Protein AF-A0A397HQI0-F1 (afdb_monomer_lite)

Organism: NCBI:txid1348612

Sequence (186 aa):
MNICFLTITISLSDSIDRDNQINDNNIEENTNINQNLQTIQNSIDEDFPLPKGLTLKEKQVFGGKGTGKRITKKVKSLLEKFFLNGNLNPRDKLTAQKMHEELMKYVESNEIEKQNVPKVSTIQGWISRYAAAFKEQTTEAALRREKDNNEKDMIINSDEKLCESQLNECIELLQFKEFKSHLLYK

Foldseek 3Di:
DDDDDDDDDDDDDDDDDDDDDDDDDDDDDDDDDDDDPDDDDDDPDPPPPDPPPDDDPVPDPPPPPDPDDDQDPVLVVLLVVQCVVCVVPVVSNDQLVRSLVVVVVCVVVVVDPPVNRDDSVVSVVVSVVVVVVVVVVVVVVVVVVVVVVVVVVVVVVVVVVVVVVVVVVVVVVVVVVVVVVVVVVD

Structure (mmCIF, N/CA/C/O backbone):
data_AF-A0A397HQI0-F1
#
_entry.id   AF-A0A397HQI0-F1
#
loop_
_atom_site.group_PDB
_atom_site.id
_atom_site.type_symbol
_atom_site.label_atom_id
_atom_site.label_alt_id
_atom_site.label_comp_id
_atom_site.label_asym_id
_atom_site.label_entity_id
_atom_site.label_seq_id
_atom_site.pdbx_PDB_ins_code
_atom_site.Cartn_x
_atom_site.Cartn_y
_atom_site.Cartn_z
_atom_site.occupancy
_atom_site.B_iso_or_equiv
_atom_site.auth_seq_id
_atom_site.auth_comp_id
_atom_site.auth_asym_id
_atom_site.auth_atom_id
_atom_site.pdbx_PDB_model_num
ATOM 1 N N . MET A 1 1 ? 35.746 -13.018 -5.063 1.00 37.88 1 MET A N 1
ATOM 2 C CA . MET A 1 1 ? 34.457 -12.651 -4.440 1.00 37.88 1 MET A CA 1
ATOM 3 C C . MET A 1 1 ? 33.425 -12.611 -5.554 1.00 37.88 1 MET A C 1
ATOM 5 O O . MET A 1 1 ? 33.509 -11.731 -6.396 1.00 37.88 1 MET A O 1
ATOM 9 N N . ASN A 1 2 ? 32.558 -13.623 -5.639 1.00 33.75 2 ASN A N 1
ATOM 10 C CA . ASN A 1 2 ? 31.563 -13.729 -6.709 1.00 33.75 2 ASN A CA 1
ATOM 11 C C . ASN A 1 2 ? 30.343 -12.878 -6.359 1.00 33.75 2 ASN A C 1
ATOM 13 O O . ASN A 1 2 ? 29.711 -13.091 -5.327 1.00 33.75 2 ASN A O 1
ATOM 17 N N . ILE A 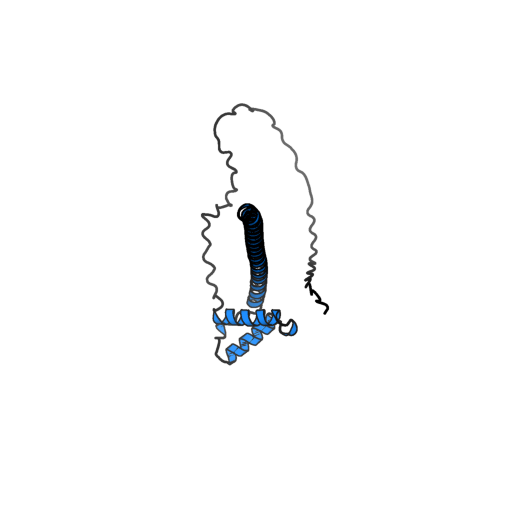1 3 ? 30.043 -11.910 -7.218 1.00 40.53 3 ILE A N 1
ATOM 18 C CA . ILE A 1 3 ? 28.888 -11.026 -7.105 1.00 40.53 3 ILE A CA 1
ATOM 19 C C . ILE A 1 3 ? 27.753 -11.717 -7.871 1.00 40.53 3 ILE A C 1
ATOM 21 O O . ILE A 1 3 ? 27.711 -11.685 -9.099 1.00 40.53 3 ILE A O 1
ATOM 25 N N . CYS A 1 4 ? 26.878 -12.431 -7.162 1.00 42.06 4 CYS A N 1
ATOM 26 C CA . CYS A 1 4 ? 25.698 -13.053 -7.760 1.00 42.06 4 CYS A CA 1
ATOM 27 C C . CYS A 1 4 ? 24.634 -11.979 -8.012 1.00 42.06 4 CYS A C 1
ATOM 29 O O . CYS A 1 4 ? 23.986 -11.508 -7.078 1.00 42.06 4 CYS A O 1
ATOM 31 N N . PHE A 1 5 ? 24.446 -11.598 -9.274 1.00 35.66 5 PHE A N 1
ATOM 32 C CA . PHE A 1 5 ? 23.320 -10.772 -9.700 1.00 35.66 5 PHE A CA 1
ATOM 33 C C . PHE A 1 5 ? 22.030 -11.598 -9.628 1.00 35.66 5 PHE A C 1
ATOM 35 O O . PHE A 1 5 ? 21.802 -12.490 -10.442 1.00 35.66 5 PHE A O 1
ATOM 42 N N . LEU A 1 6 ? 21.193 -11.321 -8.629 1.00 36.53 6 LEU A N 1
ATOM 43 C CA . LEU A 1 6 ? 19.873 -11.929 -8.488 1.00 36.53 6 LEU A CA 1
ATOM 44 C C . LEU A 1 6 ? 18.860 -11.112 -9.306 1.00 36.53 6 LEU A C 1
ATOM 46 O O . LEU A 1 6 ? 18.337 -10.104 -8.832 1.00 36.53 6 LEU A O 1
ATOM 50 N N . THR A 1 7 ? 18.588 -11.519 -10.545 1.00 38.44 7 THR A N 1
ATOM 51 C CA . THR A 1 7 ? 17.470 -10.977 -11.327 1.00 38.44 7 THR A CA 1
ATOM 52 C C . THR A 1 7 ? 16.182 -11.696 -10.929 1.00 38.44 7 THR A C 1
ATOM 54 O O . THR A 1 7 ? 16.041 -12.907 -11.076 1.00 38.44 7 THR A O 1
ATOM 57 N N . ILE A 1 8 ? 15.227 -10.948 -10.375 1.00 40.34 8 ILE A N 1
ATOM 58 C CA . ILE A 1 8 ? 13.908 -11.474 -10.008 1.00 40.34 8 ILE A CA 1
ATOM 59 C C . ILE A 1 8 ? 13.030 -11.466 -11.262 1.00 40.34 8 ILE A C 1
ATOM 61 O O . ILE A 1 8 ? 12.544 -10.415 -11.678 1.00 40.34 8 ILE A O 1
ATOM 65 N N . THR A 1 9 ? 12.801 -12.634 -11.858 1.00 38.03 9 THR A N 1
ATOM 66 C CA . THR A 1 9 ? 11.752 -12.835 -12.863 1.00 38.03 9 THR A CA 1
ATOM 67 C C . THR A 1 9 ? 10.436 -13.160 -12.151 1.00 38.03 9 THR A C 1
ATOM 69 O O . THR A 1 9 ? 10.335 -14.119 -11.390 1.00 38.03 9 THR A O 1
ATOM 72 N N . ILE A 1 10 ? 9.400 -12.345 -12.365 1.00 44.12 10 ILE A N 1
ATOM 73 C CA . ILE A 1 10 ? 8.032 -12.665 -11.933 1.00 44.12 10 ILE A CA 1
ATOM 74 C C . ILE A 1 10 ? 7.292 -13.155 -13.175 1.00 44.12 10 ILE A C 1
ATOM 76 O O . ILE A 1 10 ? 6.958 -12.353 -14.042 1.00 44.12 10 ILE A O 1
ATOM 80 N N . SER A 1 11 ? 7.056 -14.464 -13.261 1.00 38.00 11 SER A N 1
ATOM 81 C CA . SER A 1 11 ? 6.165 -15.054 -14.265 1.00 38.00 11 SER A CA 1
ATOM 82 C C . SER A 1 11 ? 4.730 -14.994 -13.746 1.00 38.00 11 SER A C 1
ATOM 84 O O . SER A 1 11 ? 4.460 -15.488 -12.651 1.00 38.00 11 SER A O 1
ATOM 86 N N . LEU A 1 12 ? 3.818 -14.391 -14.510 1.00 43.47 12 LEU A N 1
ATOM 87 C CA . LEU A 1 12 ? 2.381 -14.457 -14.251 1.00 43.47 12 LEU A CA 1
ATOM 88 C C . LEU A 1 12 ? 1.712 -15.109 -15.464 1.00 43.47 12 LEU A C 1
ATOM 90 O O . LEU A 1 12 ? 1.700 -14.552 -16.556 1.00 43.47 12 LEU A O 1
ATOM 94 N N . SER A 1 13 ? 1.245 -16.334 -15.262 1.00 36.94 13 SER A N 1
ATOM 95 C CA . SER A 1 13 ? 0.437 -17.111 -16.194 1.00 36.94 13 SER A CA 1
ATOM 96 C C . SER A 1 13 ? -1.031 -16.699 -16.056 1.00 36.94 13 SER A C 1
ATOM 98 O O . SER A 1 13 ? -1.635 -16.977 -15.017 1.00 36.94 13 SER A O 1
ATOM 100 N N . ASP A 1 14 ? -1.602 -16.074 -17.085 1.00 37.75 14 ASP A N 1
ATOM 101 C CA . ASP A 1 14 ? -3.046 -15.852 -17.191 1.00 37.75 14 ASP A CA 1
ATOM 102 C C . ASP A 1 14 ? -3.679 -17.033 -17.943 1.00 37.75 14 ASP A C 1
ATOM 104 O O . ASP A 1 14 ? -3.293 -17.349 -19.066 1.00 37.75 14 ASP A O 1
ATOM 108 N N . SER A 1 15 ? -4.647 -17.703 -17.316 1.00 38.16 15 SER A N 1
ATOM 109 C CA . SER A 1 15 ? -5.502 -18.710 -17.950 1.00 38.16 15 SER A CA 1
ATOM 110 C C . SER A 1 15 ? -6.951 -18.308 -17.706 1.00 38.16 15 SER A C 1
ATOM 112 O O . SER A 1 15 ? -7.442 -18.395 -16.580 1.00 38.16 15 SER A O 1
ATOM 114 N N . ILE A 1 16 ? -7.612 -17.809 -18.753 1.00 45.06 16 ILE A N 1
ATOM 115 C CA . ILE A 1 16 ? -9.070 -17.701 -18.839 1.00 45.06 16 ILE A CA 1
ATOM 116 C C . ILE A 1 16 ? -9.457 -18.035 -20.284 1.00 45.06 16 ILE A C 1
ATOM 118 O O . ILE A 1 16 ? -9.421 -17.168 -21.155 1.00 45.06 16 ILE A O 1
ATOM 122 N N . ASP A 1 17 ? -9.834 -19.292 -20.511 1.00 36.44 17 ASP A N 1
ATOM 123 C CA . ASP A 1 17 ? -10.617 -19.713 -21.673 1.00 36.44 17 ASP A CA 1
ATOM 124 C C . ASP A 1 17 ? -12.017 -19.102 -21.595 1.00 36.44 17 ASP A C 1
ATOM 126 O O . ASP A 1 17 ? -12.645 -19.111 -20.530 1.00 36.44 17 ASP A O 1
ATOM 130 N N . ARG A 1 18 ? -12.526 -18.607 -22.726 1.00 42.44 18 ARG A N 1
ATOM 131 C CA . ARG A 1 18 ? -13.964 -18.545 -23.018 1.00 42.44 18 ARG A CA 1
ATOM 132 C C . ARG A 1 18 ? -14.179 -18.327 -24.516 1.00 42.44 18 ARG A C 1
ATOM 134 O O . ARG A 1 18 ? -14.088 -17.205 -25.009 1.00 42.44 18 ARG A O 1
ATOM 141 N N . ASP A 1 19 ? -14.500 -19.422 -25.196 1.00 38.94 19 ASP A N 1
ATOM 142 C CA . ASP A 1 19 ? -15.103 -19.446 -26.524 1.00 38.94 19 ASP A CA 1
ATOM 143 C C . ASP A 1 19 ? -16.449 -18.713 -26.523 1.00 38.94 19 ASP A C 1
ATOM 145 O O . ASP A 1 19 ? -17.256 -18.894 -25.611 1.00 38.94 19 ASP A O 1
ATOM 149 N N . ASN A 1 20 ? -16.708 -17.922 -27.565 1.00 41.75 20 ASN A N 1
ATOM 150 C CA . ASN A 1 20 ? -18.059 -17.676 -28.071 1.00 41.75 20 ASN A CA 1
ATOM 151 C C . ASN A 1 20 ? -17.983 -17.259 -29.543 1.00 41.75 20 ASN A C 1
ATOM 153 O O . ASN A 1 20 ? -17.729 -16.109 -29.895 1.00 41.75 20 ASN A O 1
ATOM 157 N N . GLN A 1 21 ? -18.204 -18.262 -30.383 1.00 38.25 21 GLN A N 1
ATOM 158 C CA . GLN A 1 21 ? -18.455 -18.197 -31.813 1.00 38.25 21 GLN A CA 1
ATOM 159 C C . GLN A 1 21 ? -19.832 -17.559 -32.054 1.00 38.25 21 GLN A C 1
ATOM 161 O O . GLN A 1 21 ? -20.835 -18.086 -31.575 1.00 38.25 21 GLN A O 1
ATOM 166 N N . ILE A 1 22 ? -19.903 -16.449 -32.798 1.00 40.84 22 ILE A N 1
ATOM 167 C CA . ILE A 1 22 ? -21.155 -15.992 -33.418 1.00 40.84 22 ILE A CA 1
ATOM 168 C C . ILE A 1 22 ? -20.914 -15.718 -34.904 1.00 40.84 22 ILE A C 1
ATOM 170 O O . ILE A 1 22 ? -20.016 -14.983 -35.296 1.00 40.84 22 ILE A O 1
ATOM 174 N N . ASN A 1 23 ? -21.760 -16.416 -35.650 1.00 38.81 23 ASN A N 1
ATOM 175 C CA . ASN A 1 23 ? -21.868 -16.704 -37.068 1.00 38.81 23 ASN A CA 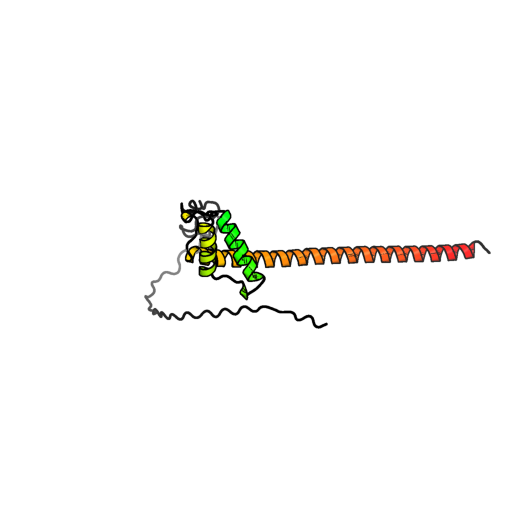1
ATOM 176 C C . ASN A 1 23 ? -21.979 -15.478 -37.995 1.00 38.81 23 ASN A C 1
ATOM 178 O O . ASN A 1 23 ? -22.753 -14.559 -37.723 1.00 38.81 23 ASN A O 1
ATOM 182 N N . ASP A 1 24 ? -21.297 -15.564 -39.138 1.00 38.75 24 ASP A N 1
ATOM 183 C CA . ASP A 1 24 ? -21.555 -14.798 -40.360 1.00 38.75 24 ASP A CA 1
ATOM 184 C C . ASP A 1 24 ? -22.937 -15.145 -40.936 1.00 38.75 24 ASP A C 1
ATOM 186 O O . ASP A 1 24 ? -23.330 -16.311 -40.906 1.00 38.75 24 ASP A O 1
ATOM 190 N N . ASN A 1 25 ? -23.658 -14.161 -41.494 1.00 39.25 25 ASN A N 1
ATOM 191 C CA . ASN A 1 25 ? -24.513 -14.341 -42.676 1.00 39.25 25 ASN A CA 1
ATOM 192 C C . ASN A 1 25 ? -24.938 -12.993 -43.293 1.00 39.25 25 ASN A C 1
ATOM 194 O O . ASN A 1 25 ? -25.420 -12.088 -42.614 1.00 39.25 25 ASN A O 1
ATOM 198 N N . ASN A 1 26 ? -24.741 -12.927 -44.610 1.00 37.22 26 ASN A N 1
ATOM 199 C CA . ASN A 1 26 ? -24.944 -11.829 -45.559 1.00 37.22 26 ASN A CA 1
ATOM 200 C C . ASN A 1 26 ? -26.390 -11.314 -45.669 1.00 37.22 26 ASN A C 1
ATOM 202 O O . ASN A 1 26 ? -27.319 -12.116 -45.602 1.00 37.22 26 ASN A O 1
ATOM 206 N N . ILE A 1 27 ? -26.559 -10.028 -46.020 1.00 41.22 27 ILE A N 1
ATOM 207 C CA . ILE A 1 27 ? -27.697 -9.532 -46.821 1.00 41.22 27 ILE A CA 1
ATOM 208 C C . ILE A 1 27 ? -27.179 -8.518 -47.860 1.00 41.22 27 ILE A C 1
ATOM 210 O O . ILE A 1 27 ? -26.358 -7.658 -47.549 1.00 41.22 27 ILE A O 1
ATOM 214 N N . GLU A 1 28 ? -27.654 -8.710 -49.091 1.00 41.28 28 GLU A N 1
ATOM 215 C CA . GLU A 1 28 ? -27.202 -8.210 -50.393 1.00 41.28 28 GLU A CA 1
ATOM 216 C C . GLU A 1 28 ? -27.310 -6.701 -50.682 1.00 41.28 28 GLU A C 1
ATOM 218 O O . GLU A 1 28 ? -28.053 -5.934 -50.070 1.00 41.28 28 GLU A O 1
ATOM 223 N N . GLU A 1 29 ? -26.547 -6.367 -51.724 1.00 41.53 29 GLU A N 1
ATOM 224 C CA . GLU A 1 29 ? -26.446 -5.181 -52.570 1.00 41.53 29 GLU A CA 1
ATOM 225 C C . GLU A 1 29 ? -27.747 -4.415 -52.869 1.00 41.53 29 GLU A C 1
ATOM 227 O O . GLU A 1 29 ? -28.796 -4.997 -53.130 1.00 41.53 29 GLU A O 1
ATOM 232 N N . ASN A 1 30 ? -27.627 -3.087 -53.007 1.00 37.12 30 ASN A N 1
ATOM 233 C CA . ASN A 1 30 ? -28.356 -2.345 -54.039 1.00 37.12 30 ASN A CA 1
ATOM 234 C C . ASN A 1 30 ? -27.592 -1.082 -54.496 1.00 37.12 30 ASN A C 1
ATOM 236 O O . ASN A 1 30 ? -27.353 -0.141 -53.745 1.00 37.12 30 ASN A O 1
ATOM 240 N N . THR A 1 31 ? -27.215 -1.136 -55.773 1.00 39.69 31 THR A N 1
ATOM 241 C CA . THR A 1 31 ? -26.860 -0.108 -56.768 1.00 39.69 31 THR A CA 1
ATOM 242 C C . THR A 1 31 ? -27.080 1.380 -56.438 1.00 39.69 31 THR A C 1
ATOM 244 O O . THR A 1 31 ? -28.223 1.794 -56.266 1.00 39.69 31 THR A O 1
ATOM 247 N N . ASN A 1 32 ? -26.030 2.210 -56.569 1.00 41.25 32 ASN A N 1
ATOM 248 C CA . ASN A 1 32 ? -25.969 3.347 -57.518 1.00 41.25 32 ASN A CA 1
ATOM 249 C C . ASN A 1 32 ? -24.562 3.992 -57.488 1.00 41.25 32 ASN A C 1
ATOM 251 O O . ASN A 1 32 ? -24.235 4.754 -56.581 1.00 41.25 32 ASN A O 1
ATOM 255 N N . ILE A 1 33 ? -23.713 3.665 -58.466 1.00 42.19 33 ILE A N 1
ATOM 256 C CA . ILE A 1 33 ? -22.427 4.338 -58.682 1.00 42.19 33 ILE A CA 1
ATOM 257 C C . ILE A 1 33 ? -22.623 5.323 -59.835 1.00 42.19 33 ILE A C 1
ATOM 259 O O . ILE A 1 33 ? -23.115 4.943 -60.896 1.00 42.19 33 ILE A O 1
ATOM 263 N N . ASN A 1 34 ? -22.127 6.542 -59.630 1.00 46.50 34 ASN A N 1
ATOM 264 C CA . ASN A 1 34 ? -21.933 7.605 -60.613 1.00 46.50 34 ASN A CA 1
ATOM 265 C C . ASN A 1 34 ? -23.163 8.449 -60.932 1.00 46.50 34 ASN A C 1
ATOM 267 O O . ASN A 1 34 ? -23.808 8.266 -61.959 1.00 46.50 34 ASN A O 1
ATOM 271 N N . GLN A 1 35 ? -23.316 9.528 -60.170 1.00 40.28 35 GLN A N 1
ATOM 272 C CA . GLN A 1 35 ? -23.419 10.840 -60.796 1.00 40.28 35 GLN A CA 1
ATOM 273 C C . GLN A 1 35 ? -22.938 11.933 -59.838 1.00 40.28 35 GLN A C 1
ATOM 275 O O . GLN A 1 35 ? -23.469 12.104 -58.747 1.00 40.28 35 GLN A O 1
ATOM 280 N N . ASN A 1 36 ? -21.958 12.693 -60.331 1.00 39.00 36 ASN A N 1
ATOM 281 C CA . ASN A 1 36 ? -21.491 13.993 -59.847 1.00 39.00 36 ASN A CA 1
ATOM 282 C C . ASN A 1 36 ? -20.170 14.050 -59.053 1.00 39.00 36 ASN A C 1
ATOM 284 O O . ASN A 1 36 ? -20.065 14.636 -57.980 1.00 39.00 36 ASN A O 1
ATOM 288 N N . LEU A 1 37 ? -19.115 13.527 -59.682 1.00 43.09 37 LEU A N 1
ATOM 289 C CA . LEU A 1 37 ? -17.734 13.991 -59.531 1.00 43.09 37 LEU A CA 1
ATOM 290 C C . LEU A 1 37 ? -17.539 15.354 -60.226 1.00 43.09 37 LEU A C 1
ATOM 292 O O . LEU A 1 37 ? -16.770 15.401 -61.169 1.00 43.09 37 LEU A O 1
ATOM 296 N N . GLN A 1 38 ? -18.207 16.447 -59.840 1.00 43.38 38 GLN A N 1
ATOM 297 C CA . GLN A 1 38 ? -17.777 17.808 -60.226 1.00 43.38 38 GLN A CA 1
ATOM 298 C C . GLN A 1 38 ? -18.315 18.883 -59.273 1.00 43.38 38 GLN A C 1
ATOM 300 O O . GLN A 1 38 ? -19.218 19.629 -59.631 1.00 43.38 38 GLN A O 1
ATOM 305 N N . THR A 1 39 ? -17.710 19.037 -58.091 1.00 37.69 39 THR A N 1
ATOM 306 C CA . THR A 1 39 ? -17.418 20.379 -57.539 1.00 37.69 39 THR A CA 1
ATOM 307 C C . THR A 1 39 ? -16.282 20.292 -56.510 1.00 37.69 39 THR A C 1
ATOM 309 O O . THR A 1 39 ? -16.464 20.493 -55.315 1.00 37.69 39 THR A O 1
ATOM 312 N N . ILE A 1 40 ? -15.074 19.961 -56.971 1.00 50.81 40 ILE A N 1
ATOM 313 C CA . ILE A 1 40 ? -13.863 20.285 -56.211 1.00 50.81 40 ILE A CA 1
ATOM 314 C C . ILE A 1 40 ? -13.632 21.777 -56.416 1.00 50.81 40 ILE A C 1
ATOM 316 O O . ILE A 1 40 ? -13.188 22.160 -57.491 1.00 50.81 40 ILE A O 1
ATOM 320 N N . GLN A 1 41 ? -13.942 22.596 -55.411 1.00 47.25 41 GLN A N 1
ATOM 321 C CA . GLN A 1 41 ? -13.039 23.650 -54.940 1.00 47.25 41 GLN A CA 1
ATOM 322 C C . GLN A 1 41 ? -13.647 24.430 -53.768 1.00 47.25 41 GLN A C 1
ATOM 324 O O . GLN A 1 41 ? -14.690 25.064 -53.900 1.00 47.25 41 GLN A O 1
ATOM 329 N N . ASN A 1 42 ? -12.866 24.458 -52.681 1.00 46.59 42 ASN A N 1
ATOM 330 C CA . ASN A 1 42 ? -12.842 25.457 -51.606 1.00 46.59 42 ASN A CA 1
ATOM 331 C C . ASN A 1 42 ? -13.680 25.163 -50.350 1.00 46.59 42 ASN A C 1
ATOM 333 O O . ASN A 1 42 ? -14.719 25.772 -50.141 1.00 46.59 42 ASN A O 1
ATOM 337 N N . SER A 1 43 ? -13.127 24.370 -49.429 1.00 45.91 43 SER A N 1
ATOM 338 C CA . SER A 1 43 ? -12.809 24.872 -48.082 1.00 45.91 43 SER A CA 1
ATOM 339 C C . SER A 1 43 ? -11.992 23.839 -47.314 1.00 45.91 43 SER A C 1
ATOM 341 O O . SER A 1 43 ? -12.390 22.692 -47.150 1.00 45.91 43 SER A O 1
ATOM 343 N N . ILE A 1 44 ? -10.826 24.283 -46.872 1.00 56.03 44 ILE A N 1
ATOM 344 C CA . ILE A 1 44 ? -9.923 23.607 -45.952 1.00 56.03 44 ILE A CA 1
ATOM 345 C C . ILE A 1 44 ? -10.650 23.464 -44.609 1.00 56.03 44 ILE A C 1
ATOM 347 O O . ILE A 1 44 ? -10.777 24.453 -43.902 1.00 56.03 44 ILE A O 1
ATOM 351 N N . ASP A 1 45 ? -11.193 22.284 -44.335 1.00 54.72 45 ASP A N 1
ATOM 352 C CA . ASP A 1 45 ? -11.285 21.624 -43.023 1.00 54.72 45 ASP A CA 1
ATOM 353 C C . ASP A 1 45 ? -12.084 20.338 -43.268 1.00 54.72 45 ASP A C 1
ATOM 355 O O . ASP A 1 45 ? -13.311 20.304 -43.193 1.00 54.72 45 ASP A O 1
ATOM 359 N N . GLU A 1 46 ? -11.393 19.271 -43.671 1.00 52.56 46 GLU A N 1
ATOM 360 C CA . GLU A 1 46 ? -11.958 17.923 -43.565 1.00 52.56 46 GLU A CA 1
ATOM 361 C C . GLU A 1 46 ? -11.976 17.580 -42.073 1.00 52.56 46 GLU A C 1
ATOM 363 O O . GLU A 1 46 ? -11.064 16.963 -41.519 1.00 52.56 46 GLU A O 1
ATOM 368 N N . ASP A 1 47 ? -13.018 18.095 -41.424 1.00 58.09 47 ASP A N 1
ATOM 369 C CA . ASP A 1 47 ? -13.492 17.739 -40.101 1.00 58.09 47 ASP A CA 1
ATOM 370 C C . ASP A 1 47 ? -13.517 16.214 -39.989 1.00 58.09 47 ASP A C 1
ATOM 372 O O . ASP A 1 47 ? -14.386 15.562 -40.562 1.00 58.09 47 ASP A O 1
ATOM 376 N N . PHE A 1 48 ? -12.588 15.632 -39.226 1.00 63.16 48 PHE A N 1
ATOM 377 C CA . PHE A 1 48 ? -12.757 14.288 -38.682 1.00 63.16 48 PHE A CA 1
ATOM 378 C C . PHE A 1 48 ? -13.927 14.374 -37.695 1.00 63.16 48 PHE A C 1
ATOM 380 O O . PHE A 1 48 ? -13.723 14.834 -36.563 1.00 63.16 48 PHE A O 1
ATOM 387 N N . PRO A 1 49 ? -15.164 14.005 -38.079 1.00 65.25 49 PRO A N 1
ATOM 388 C CA . PRO A 1 49 ? -16.311 14.276 -37.243 1.00 65.25 49 PRO A CA 1
ATOM 389 C C . PRO A 1 49 ? -16.240 13.287 -36.088 1.00 65.25 49 PRO A C 1
ATOM 391 O O . PRO A 1 49 ? -16.583 12.111 -36.224 1.00 65.25 49 PRO A O 1
ATOM 394 N N . LEU A 1 50 ? -15.732 13.752 -34.945 1.00 68.50 50 LEU A N 1
ATOM 395 C CA . LEU A 1 50 ? -15.667 12.939 -33.745 1.00 68.50 50 LEU A CA 1
ATOM 396 C C . LEU A 1 50 ? -17.100 12.476 -33.440 1.00 68.50 50 LEU A C 1
ATOM 398 O O . LEU A 1 50 ? -17.999 13.321 -33.343 1.00 68.50 50 LEU A O 1
ATOM 402 N N . PRO A 1 51 ? -17.360 11.160 -33.319 1.00 69.38 51 PRO A N 1
ATOM 403 C CA . PRO A 1 51 ? -18.693 10.670 -33.001 1.00 69.38 51 PRO A CA 1
ATOM 404 C C . PRO A 1 51 ? -19.225 11.415 -31.775 1.00 69.38 51 PRO A C 1
ATOM 406 O O . PRO A 1 51 ? -18.482 11.624 -30.819 1.00 69.38 51 PRO A O 1
ATOM 409 N N . LYS A 1 52 ? -20.505 11.818 -31.801 1.00 65.81 52 LYS A N 1
ATOM 410 C CA . LYS A 1 52 ? -21.166 12.765 -30.866 1.00 65.81 52 LYS A CA 1
ATOM 411 C C . LYS A 1 52 ? -21.102 12.406 -29.360 1.00 65.81 52 LYS A C 1
ATOM 413 O O . LYS A 1 52 ? -21.692 13.104 -28.545 1.00 65.81 52 LYS A O 1
ATOM 418 N N . GLY A 1 53 ? -20.392 11.343 -28.981 1.00 66.75 53 GLY A N 1
ATOM 419 C CA . GLY A 1 53 ? -20.064 10.950 -27.606 1.00 66.75 53 GLY A CA 1
ATOM 420 C C . GLY A 1 53 ? -18.584 11.105 -27.213 1.00 66.75 53 GLY A C 1
ATOM 421 O O . GLY A 1 53 ? -18.239 10.827 -26.067 1.00 66.75 53 GLY A O 1
ATOM 422 N N . LEU A 1 54 ? -17.703 11.552 -28.113 1.00 69.06 54 LEU A N 1
ATOM 423 C CA . LEU A 1 54 ? -16.315 11.902 -27.806 1.00 69.06 54 LEU A CA 1
ATOM 424 C C . LEU A 1 54 ? -16.230 13.393 -27.468 1.00 69.06 54 LEU A C 1
ATOM 426 O O . LEU A 1 54 ? -15.915 14.233 -28.305 1.00 69.06 54 LEU A O 1
ATOM 430 N N . THR A 1 55 ? -16.534 13.737 -26.217 1.00 68.38 55 THR A N 1
ATOM 431 C CA . THR A 1 55 ? -16.272 15.087 -25.705 1.00 68.38 55 THR A CA 1
ATOM 432 C C . THR A 1 55 ? -14.765 15.340 -25.686 1.00 68.38 55 THR A C 1
ATOM 434 O O . THR A 1 55 ? -13.997 14.519 -25.177 1.00 68.38 55 THR A O 1
ATOM 437 N N . LEU A 1 56 ? -14.342 16.500 -26.200 1.00 69.75 56 LEU A N 1
ATOM 438 C CA . LEU A 1 56 ? -12.966 16.973 -26.070 1.00 69.75 56 LEU A CA 1
ATOM 439 C C . LEU A 1 56 ? -12.558 16.950 -24.588 1.00 69.75 56 LEU A C 1
ATOM 441 O O . LEU A 1 56 ? -13.226 17.549 -23.742 1.00 69.75 56 LEU A O 1
ATOM 445 N N . LYS A 1 57 ? -11.449 16.269 -24.275 1.00 72.00 57 LYS A N 1
ATOM 446 C CA . LYS A 1 57 ? -10.953 16.083 -22.900 1.00 72.00 57 LYS A CA 1
ATOM 447 C C . LYS A 1 57 ? -10.790 17.400 -22.134 1.00 72.00 57 LYS A C 1
ATOM 449 O O . LYS A 1 57 ? -10.951 17.417 -20.919 1.00 72.00 57 LYS A O 1
ATOM 454 N N . GLU A 1 58 ? -10.534 18.503 -22.836 1.00 72.94 58 GLU A N 1
ATOM 455 C CA . GLU A 1 58 ? -10.435 19.846 -22.251 1.00 72.94 58 GLU A CA 1
ATOM 456 C C . GLU A 1 58 ? -11.734 20.302 -21.551 1.00 72.94 58 GLU A C 1
ATOM 458 O O . GLU A 1 58 ? -11.674 21.018 -20.556 1.00 72.94 58 GLU A O 1
ATOM 463 N N . LYS A 1 59 ? -12.909 19.858 -22.028 1.00 70.44 59 LYS A N 1
ATOM 464 C CA . LYS A 1 59 ? -14.233 20.187 -21.463 1.00 70.44 59 LYS A CA 1
ATOM 465 C C . LYS A 1 59 ? -14.775 19.067 -20.577 1.00 70.44 59 LYS A C 1
ATOM 467 O O . LYS A 1 59 ? -15.933 19.105 -20.159 1.00 70.44 59 LYS A O 1
ATOM 472 N N . GLN A 1 60 ? -13.960 18.050 -20.293 1.00 73.25 60 GLN A N 1
ATOM 473 C CA . GLN A 1 60 ? -14.351 16.958 -19.420 1.00 73.25 60 GLN A CA 1
ATOM 474 C C . GLN A 1 60 ? -14.432 17.463 -17.978 1.00 73.25 60 GLN A C 1
ATOM 476 O O . GLN A 1 60 ? -13.428 17.598 -17.278 1.00 73.25 60 GLN A O 1
ATOM 481 N N . VAL A 1 61 ? -15.653 17.676 -17.496 1.00 74.25 61 VAL A N 1
ATOM 482 C CA . VAL A 1 61 ? -15.899 17.878 -16.071 1.00 74.25 61 VAL A CA 1
ATOM 483 C C . VAL A 1 61 ? -15.753 16.512 -15.410 1.00 74.25 61 VAL A C 1
ATOM 485 O O . VAL A 1 61 ? -16.603 15.635 -15.567 1.00 74.25 61 VAL A O 1
ATOM 488 N N . PHE A 1 62 ? -14.633 16.278 -14.725 1.00 68.19 62 PHE A N 1
ATOM 489 C CA . PHE A 1 62 ? -14.470 15.063 -13.934 1.00 68.19 62 PHE A CA 1
ATOM 490 C C . PHE A 1 62 ? -15.543 15.109 -12.844 1.00 68.19 62 PHE A C 1
ATOM 492 O O . PHE A 1 62 ? -15.424 15.889 -11.898 1.00 68.19 62 PHE A O 1
ATOM 499 N N . GLY A 1 63 ? -16.614 14.323 -13.004 1.00 61.94 63 GLY A N 1
ATOM 500 C CA . GLY A 1 63 ? -17.656 14.199 -11.991 1.00 61.94 63 GLY A CA 1
ATOM 501 C C . GLY A 1 63 ? -16.990 13.985 -10.636 1.00 61.94 63 GLY A C 1
ATOM 502 O O . GLY A 1 63 ? -16.046 13.192 -10.531 1.00 61.94 63 GLY A O 1
ATOM 503 N N . GLY A 1 64 ? -17.398 14.771 -9.635 1.00 65.69 64 GLY A N 1
ATOM 504 C CA . GLY A 1 64 ? -16.769 14.766 -8.319 1.00 65.69 64 GLY A CA 1
ATOM 505 C C . GLY A 1 64 ? -16.562 13.328 -7.856 1.00 65.69 64 GLY A C 1
ATOM 506 O O . GLY A 1 64 ? -17.520 12.557 -7.815 1.00 65.69 64 GLY A O 1
ATOM 507 N N . LYS A 1 65 ? -15.299 12.946 -7.591 1.00 72.25 65 LYS A N 1
ATOM 508 C CA . LYS A 1 65 ? -14.946 11.612 -7.070 1.00 72.25 65 LYS A CA 1
ATOM 509 C C . LYS A 1 65 ? -15.960 11.288 -5.969 1.00 72.25 65 LYS A C 1
ATOM 511 O O . LYS A 1 65 ? -16.023 12.052 -5.007 1.00 72.25 65 LYS A O 1
ATOM 516 N N . GLY A 1 66 ? -16.739 10.217 -6.154 1.00 63.06 66 GLY A N 1
ATOM 517 C CA . GLY A 1 66 ? -17.916 9.917 -5.339 1.00 63.06 66 GLY A CA 1
ATOM 518 C C . GLY A 1 66 ? -17.671 10.087 -3.841 1.00 63.06 66 GLY A C 1
ATOM 519 O O . GLY A 1 66 ? -16.565 9.858 -3.349 1.00 63.06 66 GLY A O 1
ATOM 520 N N . THR A 1 67 ? -18.723 10.461 -3.120 1.00 63.25 67 THR A N 1
ATOM 521 C CA . THR A 1 67 ? -18.790 10.762 -1.676 1.00 63.25 67 THR A CA 1
ATOM 522 C C . THR A 1 67 ? -18.429 9.592 -0.745 1.00 63.25 67 THR A C 1
ATOM 524 O O . THR A 1 67 ? -18.719 9.622 0.449 1.00 63.25 67 THR A O 1
ATOM 527 N N . GLY A 1 68 ? -17.760 8.556 -1.253 1.00 78.19 68 GLY A N 1
ATOM 528 C CA . GLY A 1 68 ? -17.216 7.475 -0.449 1.00 78.19 68 GLY A CA 1
ATOM 529 C C . GLY A 1 68 ? -16.186 7.988 0.558 1.00 78.19 68 GLY A C 1
ATOM 530 O O . GLY A 1 68 ? -15.293 8.776 0.227 1.00 78.19 68 GLY A O 1
ATOM 531 N N . LYS A 1 69 ? -16.295 7.505 1.800 1.00 84.81 69 LYS A N 1
ATOM 532 C CA . LYS A 1 69 ? -15.339 7.803 2.869 1.00 84.81 69 LYS A CA 1
ATOM 533 C C . LYS A 1 69 ? -13.927 7.424 2.417 1.00 84.81 69 LYS A C 1
ATOM 535 O O . LYS A 1 69 ? -13.662 6.287 2.024 1.00 84.81 69 LYS A O 1
ATOM 540 N N . ARG A 1 70 ? -13.012 8.393 2.466 1.00 89.12 70 ARG A N 1
ATOM 541 C CA . ARG A 1 70 ? -11.608 8.191 2.094 1.00 89.12 70 ARG A CA 1
ATOM 542 C C . ARG A 1 70 ? -10.863 7.466 3.213 1.00 89.12 70 ARG A C 1
ATOM 544 O O . ARG A 1 70 ? -11.137 7.690 4.390 1.00 89.12 70 ARG A O 1
ATOM 551 N N . ILE A 1 71 ? -9.885 6.640 2.836 1.00 92.00 71 ILE A N 1
ATOM 552 C CA . ILE A 1 71 ? -8.922 6.069 3.788 1.00 92.00 71 ILE A CA 1
ATOM 553 C C . ILE A 1 71 ? -8.186 7.230 4.463 1.00 92.00 71 ILE A C 1
ATOM 555 O O . ILE A 1 71 ? -7.710 8.148 3.788 1.00 92.00 71 ILE A O 1
ATOM 559 N N . THR A 1 72 ? -8.106 7.203 5.791 1.00 94.94 72 THR A N 1
ATOM 560 C CA . THR A 1 72 ? -7.439 8.257 6.558 1.00 94.94 72 THR A CA 1
ATOM 561 C C . THR A 1 72 ? -5.926 8.215 6.337 1.00 94.94 72 THR A C 1
ATOM 563 O O . THR A 1 72 ? -5.345 7.165 6.054 1.00 94.94 72 THR A O 1
ATOM 566 N N . LYS A 1 73 ? -5.253 9.363 6.495 1.00 95.75 73 LYS A N 1
ATOM 567 C CA . LYS A 1 73 ? -3.791 9.460 6.322 1.00 95.75 73 LYS A CA 1
ATOM 568 C C . LYS A 1 73 ? -3.031 8.483 7.231 1.00 95.75 73 LYS A C 1
ATOM 570 O O . LYS A 1 73 ? -2.068 7.871 6.784 1.00 95.75 73 LYS A O 1
ATOM 575 N N . LYS A 1 74 ? -3.501 8.292 8.472 1.00 95.69 74 LYS A N 1
ATOM 576 C CA . LYS A 1 74 ? -2.895 7.369 9.445 1.00 95.69 74 LYS A CA 1
ATOM 577 C C . LYS A 1 74 ? -2.954 5.917 8.968 1.00 95.69 74 LYS A C 1
ATOM 579 O O . LYS A 1 74 ? -1.925 5.254 8.917 1.00 95.69 74 LYS A O 1
ATOM 584 N N . VAL A 1 75 ? -4.131 5.451 8.544 1.00 96.81 75 VAL A N 1
ATOM 585 C CA . VAL A 1 75 ? -4.293 4.085 8.023 1.00 96.81 75 VAL A CA 1
ATOM 586 C C . VAL A 1 75 ? -3.485 3.884 6.743 1.00 96.81 75 VAL A C 1
ATOM 588 O O . VAL A 1 75 ? -2.837 2.854 6.587 1.00 96.81 75 VAL A O 1
ATOM 591 N N . LYS A 1 76 ? -3.456 4.884 5.853 1.00 96.25 76 LYS A N 1
ATOM 592 C CA . LYS A 1 76 ? -2.620 4.837 4.647 1.00 96.25 76 LYS A CA 1
ATOM 593 C C . LYS A 1 76 ? -1.135 4.657 4.993 1.00 96.25 76 LYS A C 1
ATOM 595 O O . LYS A 1 76 ? -0.498 3.781 4.426 1.00 96.25 76 LYS A O 1
ATOM 600 N N . SER A 1 77 ? -0.614 5.423 5.954 1.00 96.88 77 SER A N 1
ATOM 601 C CA . SER A 1 77 ? 0.785 5.313 6.393 1.00 96.88 77 SER A CA 1
ATOM 602 C C . SER A 1 77 ? 1.115 3.936 6.985 1.00 96.88 77 SER A C 1
ATOM 604 O O . SER A 1 77 ? 2.191 3.401 6.730 1.00 96.88 77 SER A O 1
ATOM 606 N N . LEU A 1 78 ? 0.192 3.326 7.737 1.00 96.94 78 LEU A N 1
ATOM 607 C CA . LEU A 1 78 ? 0.373 1.960 8.244 1.00 96.94 78 LEU A CA 1
ATOM 608 C C . LEU A 1 78 ? 0.432 0.934 7.104 1.00 96.94 78 LEU A C 1
ATOM 610 O O . LEU A 1 78 ? 1.331 0.097 7.079 1.00 96.94 78 LEU A O 1
ATOM 614 N N . LEU A 1 79 ? -0.470 1.041 6.123 1.00 96.81 79 LEU A N 1
ATOM 615 C CA . LEU A 1 79 ? -0.458 0.170 4.944 1.00 96.81 79 LEU A CA 1
ATOM 616 C C . LEU A 1 79 ? 0.849 0.293 4.143 1.00 96.81 79 LEU A C 1
ATOM 618 O O . LEU A 1 79 ? 1.381 -0.718 3.689 1.00 96.81 79 LEU A O 1
ATOM 622 N N . GLU A 1 80 ? 1.391 1.506 4.005 1.00 96.00 80 GLU A N 1
ATOM 623 C CA . GLU A 1 80 ? 2.692 1.748 3.367 1.00 96.00 80 GLU A CA 1
ATOM 624 C C . GLU A 1 80 ? 3.825 1.042 4.125 1.00 96.00 80 GLU A C 1
ATOM 626 O O . GLU A 1 80 ? 4.601 0.311 3.510 1.00 96.00 80 GLU A O 1
ATOM 631 N N . LYS A 1 81 ? 3.883 1.173 5.458 1.00 95.19 81 LYS A N 1
ATOM 632 C CA . LYS A 1 81 ? 4.894 0.495 6.293 1.00 95.19 81 LYS A CA 1
ATOM 633 C C . LYS A 1 81 ? 4.848 -1.023 6.135 1.00 95.19 81 LYS A C 1
ATOM 635 O O . LYS A 1 81 ? 5.878 -1.648 5.900 1.00 95.19 81 LYS A O 1
ATOM 640 N N . PHE A 1 82 ? 3.656 -1.607 6.218 1.00 95.00 82 PHE A N 1
ATOM 641 C CA . PHE A 1 82 ? 3.450 -3.044 6.043 1.00 95.00 82 PHE A CA 1
ATOM 642 C C . PHE A 1 82 ? 3.890 -3.535 4.660 1.00 95.00 82 PHE A C 1
ATOM 644 O O . PHE A 1 82 ? 4.549 -4.566 4.551 1.00 95.00 82 PHE A O 1
ATOM 651 N N . PHE A 1 83 ? 3.554 -2.790 3.603 1.00 94.12 83 PHE A N 1
ATOM 652 C CA . PHE A 1 83 ? 3.940 -3.143 2.240 1.00 94.12 83 PHE A CA 1
ATOM 653 C C . PHE A 1 83 ? 5.461 -3.092 2.046 1.00 94.12 83 PHE A C 1
ATOM 655 O O . PHE A 1 83 ? 6.045 -4.018 1.486 1.00 94.12 83 PHE A O 1
ATOM 662 N N . LEU A 1 84 ? 6.110 -2.032 2.536 1.00 91.56 84 LEU A N 1
ATOM 663 C CA . LEU A 1 84 ? 7.557 -1.859 2.411 1.00 91.56 84 LEU A CA 1
ATOM 664 C C . LEU A 1 84 ? 8.337 -2.923 3.191 1.00 91.56 84 LEU A C 1
ATOM 666 O O . LEU A 1 84 ? 9.333 -3.427 2.677 1.00 91.56 84 LEU A O 1
ATOM 670 N N . ASN A 1 85 ? 7.859 -3.324 4.373 1.00 89.94 85 ASN A N 1
ATOM 671 C CA . ASN A 1 85 ? 8.500 -4.380 5.160 1.00 89.94 85 ASN A CA 1
ATOM 672 C C . ASN A 1 85 ? 8.539 -5.718 4.397 1.00 89.94 85 ASN A C 1
ATOM 674 O O . ASN A 1 85 ? 9.555 -6.408 4.386 1.00 89.94 85 ASN A O 1
ATOM 678 N N . GLY A 1 86 ? 7.465 -6.028 3.662 1.00 84.06 86 GLY A N 1
ATOM 679 C CA . GLY A 1 86 ? 7.397 -7.202 2.791 1.00 84.06 86 GLY A CA 1
ATOM 680 C C . GLY A 1 86 ? 8.306 -7.156 1.559 1.00 84.06 86 GLY A C 1
ATOM 681 O O . GLY A 1 86 ? 8.650 -8.207 1.020 1.00 84.06 86 GLY A O 1
ATOM 682 N N . ASN A 1 87 ? 8.697 -5.962 1.105 1.00 81.94 87 ASN A N 1
ATOM 683 C CA . ASN A 1 87 ? 9.666 -5.810 0.016 1.00 81.94 87 ASN A CA 1
ATOM 684 C C . ASN A 1 87 ? 11.111 -5.994 0.498 1.00 81.94 87 ASN A C 1
ATOM 686 O O . ASN A 1 87 ? 11.947 -6.420 -0.293 1.00 81.94 87 ASN A O 1
ATOM 690 N N . LEU A 1 88 ? 11.405 -5.686 1.767 1.00 83.81 88 LEU A N 1
ATOM 691 C CA . LEU A 1 88 ? 12.717 -5.944 2.372 1.00 83.81 88 LEU A CA 1
ATOM 692 C C . LEU A 1 88 ? 12.931 -7.445 2.589 1.00 83.81 88 LEU A C 1
ATOM 694 O O . LEU A 1 88 ? 13.971 -7.980 2.217 1.00 83.81 88 LEU A O 1
ATOM 698 N N . ASN A 1 89 ? 11.918 -8.124 3.135 1.00 83.69 89 ASN A N 1
ATOM 699 C CA . ASN A 1 89 ? 11.955 -9.551 3.428 1.00 83.69 89 ASN A CA 1
ATOM 700 C C . ASN A 1 89 ? 10.691 -10.243 2.897 1.00 83.69 89 ASN A C 1
ATOM 702 O O . ASN A 1 89 ? 9.598 -9.993 3.410 1.00 83.69 89 ASN A O 1
ATOM 706 N N . PRO A 1 90 ? 10.808 -11.213 1.969 1.00 84.81 90 PRO A N 1
ATOM 707 C CA . PRO A 1 90 ? 9.646 -11.938 1.452 1.00 84.81 90 PRO A CA 1
ATOM 708 C C . PRO A 1 90 ? 8.834 -12.678 2.525 1.00 84.81 90 PRO A C 1
ATOM 710 O O . PRO A 1 90 ? 7.634 -12.875 2.355 1.00 84.81 90 PRO A O 1
ATOM 713 N N . ARG A 1 91 ? 9.474 -13.080 3.634 1.00 87.44 91 ARG A N 1
ATOM 714 C CA . ARG A 1 91 ? 8.815 -13.736 4.781 1.00 87.44 91 ARG A CA 1
ATOM 715 C C . ARG A 1 91 ? 7.905 -12.788 5.561 1.00 87.44 91 ARG A C 1
ATOM 717 O O . ARG A 1 91 ? 6.906 -13.233 6.111 1.00 87.44 91 ARG A O 1
ATOM 724 N N . ASP A 1 92 ? 8.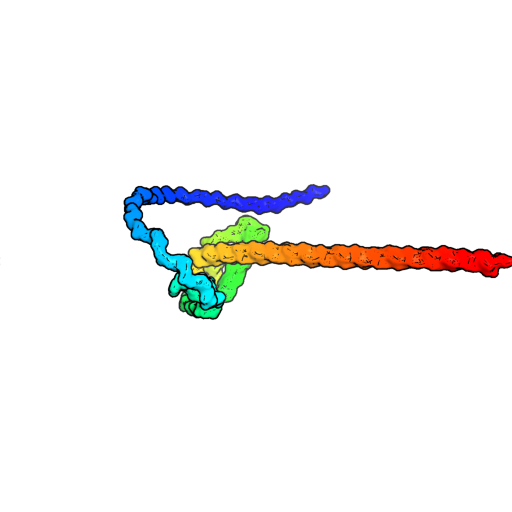224 -11.498 5.544 1.00 87.75 92 ASP A N 1
ATOM 725 C CA . ASP A 1 92 ? 7.460 -10.452 6.224 1.00 87.75 92 ASP A CA 1
ATOM 726 C C . ASP A 1 92 ? 6.380 -9.855 5.305 1.00 87.75 92 ASP A C 1
ATOM 728 O O . ASP A 1 92 ? 5.692 -8.899 5.667 1.00 87.75 92 ASP A O 1
ATOM 732 N N . LYS A 1 93 ? 6.215 -10.40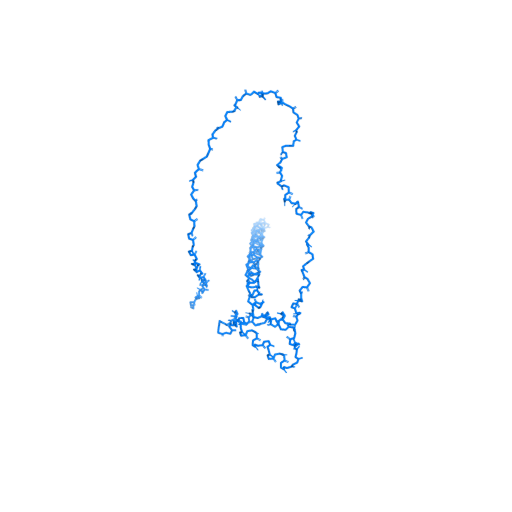4 4.091 1.00 91.88 93 LYS A N 1
ATOM 733 C CA . LYS A 1 93 ? 5.204 -9.957 3.137 1.00 91.88 93 LYS A CA 1
ATOM 734 C C . LYS A 1 93 ? 3.809 -10.294 3.643 1.00 91.88 93 LYS A C 1
ATOM 736 O O . LYS A 1 93 ? 3.359 -11.438 3.612 1.00 91.88 93 LYS A O 1
ATOM 741 N N . LEU A 1 94 ? 3.091 -9.253 4.044 1.00 94.06 94 LEU A N 1
ATOM 742 C CA . LEU A 1 94 ? 1.722 -9.374 4.517 1.00 94.06 94 LEU A CA 1
ATOM 743 C C . LEU A 1 94 ? 0.737 -9.479 3.346 1.00 94.06 94 LEU A C 1
ATOM 745 O O . LEU A 1 94 ? 0.745 -8.672 2.414 1.00 94.06 94 LEU A O 1
ATOM 749 N N . THR A 1 95 ? -0.149 -10.474 3.411 1.00 96.06 95 THR A N 1
ATOM 750 C CA . THR A 1 95 ? -1.333 -10.540 2.545 1.00 96.06 95 THR A CA 1
ATOM 751 C C . THR A 1 95 ? -2.348 -9.474 2.965 1.00 96.06 95 THR A C 1
ATOM 753 O O . THR A 1 95 ? -2.292 -8.951 4.078 1.00 96.06 95 THR A O 1
ATOM 756 N N . ALA A 1 96 ? -3.329 -9.169 2.109 1.00 97.38 96 ALA A N 1
ATOM 757 C CA . ALA A 1 96 ? -4.374 -8.196 2.444 1.00 97.38 96 ALA A CA 1
ATOM 758 C C . ALA A 1 96 ? -5.152 -8.570 3.724 1.00 97.38 96 ALA A C 1
ATOM 760 O O . ALA A 1 96 ? -5.530 -7.690 4.494 1.00 97.38 96 ALA A O 1
ATOM 761 N N . GLN A 1 97 ? -5.354 -9.871 3.969 1.00 97.69 97 GLN A N 1
ATOM 762 C CA . GLN A 1 97 ? -5.956 -10.378 5.205 1.00 97.69 97 GLN A CA 1
ATOM 763 C C . GLN A 1 97 ? -5.061 -10.093 6.414 1.00 97.69 97 GLN A C 1
ATOM 765 O O . GLN A 1 97 ? -5.522 -9.508 7.389 1.00 97.69 97 GLN A O 1
ATOM 770 N N . LYS A 1 98 ? -3.765 -10.411 6.316 1.00 97.31 98 LYS A N 1
ATOM 771 C CA . LYS A 1 98 ? -2.792 -10.158 7.385 1.00 97.31 98 LYS A CA 1
ATOM 772 C C . LYS A 1 98 ? -2.668 -8.667 7.710 1.00 97.31 98 LYS A C 1
ATOM 774 O O . LYS A 1 98 ? -2.676 -8.292 8.871 1.00 97.31 98 LYS A O 1
ATOM 779 N N . MET A 1 99 ? -2.633 -7.798 6.696 1.00 97.56 99 MET A N 1
ATOM 780 C CA . MET A 1 99 ? -2.626 -6.343 6.906 1.00 97.56 99 MET A CA 1
ATOM 781 C C . MET A 1 99 ? -3.888 -5.863 7.631 1.00 97.56 99 MET A C 1
ATOM 783 O O . MET A 1 99 ? -3.809 -4.964 8.462 1.00 97.56 99 MET A O 1
ATOM 787 N N . HIS A 1 100 ? -5.050 -6.451 7.335 1.00 97.56 100 HIS A N 1
ATOM 788 C CA . HIS A 1 100 ? -6.282 -6.145 8.057 1.00 97.56 100 HIS A CA 1
ATOM 789 C C . HIS A 1 100 ? -6.208 -6.596 9.523 1.00 97.56 100 HIS A C 1
ATOM 791 O O . HIS A 1 100 ? -6.584 -5.830 10.406 1.00 97.56 100 HIS A O 1
ATOM 797 N N . GLU A 1 101 ? -5.707 -7.805 9.791 1.00 97.12 101 GLU A N 1
ATOM 798 C CA . GLU A 1 101 ? -5.454 -8.309 11.153 1.00 97.12 101 GLU A CA 1
ATOM 799 C C . GLU A 1 101 ? -4.512 -7.377 11.929 1.00 97.12 101 GLU A C 1
ATOM 801 O O . GLU A 1 101 ? -4.823 -6.989 13.052 1.00 97.12 101 GLU A O 1
ATOM 806 N N . GLU A 1 102 ? -3.404 -6.946 11.318 1.00 96.62 102 GLU A N 1
ATOM 807 C CA . GLU A 1 102 ? -2.485 -5.989 11.944 1.00 96.62 102 GLU A CA 1
ATOM 808 C C . GLU A 1 102 ? -3.172 -4.652 12.239 1.00 96.62 102 GLU A C 1
ATOM 810 O O . GLU A 1 102 ? -3.024 -4.128 13.338 1.00 96.62 102 GLU A O 1
ATOM 815 N N . LEU A 1 103 ? -3.987 -4.116 11.321 1.00 97.12 103 LEU A N 1
ATOM 816 C CA . LEU A 1 103 ? -4.757 -2.892 11.579 1.00 97.12 103 LEU A CA 1
ATOM 817 C C . LEU A 1 103 ? -5.724 -3.051 12.760 1.00 97.12 103 LEU A C 1
ATOM 819 O O . LEU A 1 103 ? -5.909 -2.100 13.514 1.00 97.12 103 LEU A O 1
ATOM 823 N N . MET A 1 104 ? -6.311 -4.231 12.963 1.00 97.00 104 MET A N 1
ATOM 824 C CA . MET A 1 104 ? -7.195 -4.472 14.106 1.00 97.00 104 MET A CA 1
ATOM 825 C C . MET A 1 104 ? -6.464 -4.352 15.449 1.00 97.00 104 MET A C 1
ATOM 827 O O . MET A 1 104 ? -7.047 -3.819 16.389 1.00 97.00 104 MET A O 1
ATOM 831 N N . LYS A 1 105 ? -5.174 -4.700 15.530 1.00 96.56 105 LYS A N 1
ATOM 832 C CA . LYS A 1 105 ? -4.368 -4.472 16.746 1.00 96.56 105 LYS A CA 1
ATOM 833 C C . LYS A 1 105 ? -4.242 -2.984 17.092 1.00 96.56 105 LYS A C 1
ATOM 835 O O . LYS A 1 105 ? -4.252 -2.612 18.260 1.00 96.56 105 LYS A O 1
ATOM 840 N N . TYR A 1 106 ? -4.195 -2.111 16.083 1.00 95.62 106 TYR A N 1
ATOM 841 C CA . TYR A 1 106 ? -4.205 -0.656 16.292 1.00 95.62 106 TYR A CA 1
ATOM 842 C C . TYR A 1 106 ? -5.581 -0.118 16.712 1.00 95.62 106 TYR A C 1
ATOM 844 O O . TYR A 1 106 ? -5.676 0.986 17.251 1.00 95.62 106 TYR A O 1
ATOM 852 N N . VAL A 1 107 ? -6.662 -0.859 16.445 1.00 96.31 107 VAL A N 1
ATOM 853 C CA . VAL A 1 107 ? -7.987 -0.547 17.000 1.00 96.31 107 VAL A CA 1
ATOM 854 C C . VAL A 1 107 ? -8.011 -0.894 18.483 1.00 96.31 107 VAL A C 1
ATOM 856 O O . VAL A 1 107 ? -8.499 -0.100 19.280 1.00 96.31 107 VAL A O 1
ATOM 859 N N . GLU A 1 108 ? -7.453 -2.046 18.857 1.00 95.19 108 GLU A N 1
ATOM 860 C CA . GLU A 1 108 ? -7.343 -2.484 20.255 1.00 95.19 108 GLU A CA 1
ATOM 861 C C . GLU A 1 108 ? -6.496 -1.516 21.093 1.00 95.19 108 GLU A C 1
ATOM 863 O O . GLU A 1 108 ? -6.854 -1.214 22.230 1.00 95.19 108 GLU A O 1
ATOM 868 N N . SER A 1 109 ? -5.431 -0.949 20.517 1.00 94.62 109 SER A N 1
ATOM 869 C CA . SER A 1 109 ? -4.624 0.093 21.164 1.00 94.62 109 SER A CA 1
ATOM 870 C C . SER A 1 109 ? -5.256 1.495 21.145 1.00 94.62 109 SER A C 1
ATOM 872 O O . SER A 1 109 ? -4.632 2.452 21.602 1.00 94.62 109 SER A O 1
ATOM 874 N N . ASN A 1 110 ? -6.487 1.645 20.630 1.00 92.69 110 ASN A N 1
ATOM 875 C CA . ASN A 1 110 ? -7.192 2.920 20.420 1.00 92.69 110 ASN A CA 1
ATOM 876 C C . ASN A 1 110 ? -6.430 3.941 19.555 1.00 92.69 110 ASN A C 1
ATOM 878 O O . ASN A 1 110 ? -6.736 5.134 19.549 1.00 92.69 110 ASN A O 1
ATOM 882 N N . GLU A 1 111 ? -5.447 3.493 18.781 1.00 94.31 111 GLU A N 1
ATOM 883 C CA . GLU A 1 111 ? -4.691 4.357 17.888 1.00 94.31 111 GLU A CA 1
ATOM 884 C C . GLU A 1 111 ? -5.471 4.718 16.623 1.00 94.31 111 GLU A C 1
ATOM 886 O O . GLU A 1 111 ? -5.259 5.791 16.044 1.00 94.31 111 GLU A O 1
ATOM 891 N N . ILE A 1 112 ? -6.337 3.820 16.161 1.00 95.75 112 ILE A N 1
ATOM 892 C CA . ILE A 1 112 ? -7.220 4.048 15.022 1.00 95.75 112 ILE A CA 1
ATOM 893 C C . ILE A 1 112 ? -8.654 3.679 15.390 1.00 95.75 112 ILE A C 1
ATOM 895 O O . ILE A 1 112 ? -8.918 2.681 16.051 1.00 95.75 112 ILE A O 1
ATOM 899 N N . GLU A 1 113 ? -9.615 4.462 14.915 1.00 93.31 113 GLU A N 1
ATOM 900 C CA . GLU A 1 113 ? -11.022 4.113 15.104 1.00 93.31 113 GLU A CA 1
ATOM 901 C C . GLU A 1 113 ? -11.403 2.938 14.195 1.00 93.31 113 GLU A C 1
ATOM 903 O O . GLU A 1 113 ? -11.076 2.930 13.002 1.00 93.31 113 GLU A O 1
ATOM 908 N N . LYS A 1 114 ? -12.197 1.997 14.716 1.00 93.50 114 LYS A N 1
ATOM 909 C CA . LYS A 1 114 ? -12.696 0.828 13.970 1.00 93.50 114 LYS A CA 1
ATOM 910 C C . LYS A 1 114 ? -13.362 1.199 12.638 1.00 93.50 114 LYS A C 1
ATOM 912 O O . LYS A 1 114 ? -13.175 0.525 11.633 1.00 93.50 114 LYS A O 1
ATOM 917 N N . GLN A 1 115 ? -14.090 2.315 12.605 1.00 92.88 115 GLN A N 1
ATOM 918 C CA . GLN A 1 115 ? -14.766 2.831 11.408 1.00 92.88 115 GLN A CA 1
ATOM 919 C C . GLN A 1 115 ? -13.828 3.342 10.301 1.00 92.88 115 GLN A C 1
ATOM 921 O O . GLN A 1 115 ? -14.291 3.690 9.211 1.00 92.88 115 GLN A O 1
ATOM 926 N N . ASN A 1 116 ? -12.537 3.493 10.597 1.00 94.44 116 ASN A N 1
ATOM 927 C CA . ASN A 1 116 ? -11.519 3.920 9.642 1.00 94.44 116 ASN A CA 1
ATOM 928 C C . ASN A 1 116 ? -10.734 2.733 9.076 1.00 94.44 116 ASN A C 1
ATOM 930 O O . ASN A 1 116 ? -9.955 2.931 8.144 1.00 94.44 116 ASN A O 1
ATOM 934 N N . VAL A 1 117 ? -10.951 1.520 9.597 1.00 95.88 117 VAL A N 1
ATOM 935 C CA . VAL A 1 117 ? -10.329 0.303 9.075 1.00 95.88 117 VAL A CA 1
ATOM 936 C C . VAL A 1 117 ? -10.992 -0.072 7.742 1.00 95.88 117 VAL A C 1
ATOM 938 O O . VAL A 1 117 ? -12.204 -0.298 7.689 1.00 95.88 117 VAL A O 1
ATOM 941 N N . PRO A 1 118 ? -10.238 -0.105 6.631 1.00 96.38 118 PRO A N 1
ATOM 942 C CA . PRO A 1 118 ? -10.761 -0.484 5.330 1.00 96.38 118 PRO A CA 1
ATOM 943 C C . PRO A 1 118 ? -11.024 -1.987 5.268 1.00 96.38 118 PRO A C 1
ATOM 945 O O . PRO A 1 118 ? -10.324 -2.784 5.881 1.00 96.38 118 PRO A O 1
ATOM 948 N N . LYS A 1 119 ? -11.995 -2.384 4.442 1.00 97.00 119 LYS A N 1
ATOM 949 C CA . LYS A 1 119 ? -12.261 -3.797 4.145 1.00 97.00 119 LYS A CA 1
ATOM 950 C C . LYS A 1 119 ? -11.056 -4.444 3.452 1.00 97.00 119 LYS A C 1
ATOM 952 O O . LYS A 1 119 ? -10.333 -3.779 2.710 1.00 97.00 119 LYS A O 1
ATOM 957 N N . VAL A 1 120 ? -10.912 -5.761 3.599 1.00 97.50 120 VAL A N 1
ATOM 958 C CA . VAL A 1 120 ? -9.844 -6.550 2.952 1.00 97.50 120 VAL A CA 1
ATOM 959 C C . VAL A 1 120 ? -9.799 -6.337 1.431 1.00 97.50 120 VAL A C 1
ATOM 961 O O . VAL A 1 120 ? -8.722 -6.142 0.877 1.00 97.50 120 VAL A O 1
ATOM 964 N N . SER A 1 121 ? -10.950 -6.275 0.751 1.00 96.56 121 SER A N 1
ATOM 965 C CA . SER A 1 121 ? -11.016 -6.006 -0.698 1.00 96.56 121 SER A CA 1
ATOM 966 C C . SER A 1 121 ? -10.478 -4.620 -1.073 1.00 96.56 121 SER A C 1
ATOM 968 O O . SER A 1 121 ? -9.785 -4.458 -2.078 1.00 96.56 121 SER A O 1
ATOM 970 N N . THR A 1 122 ? -10.736 -3.615 -0.234 1.00 95.94 122 THR A N 1
ATOM 971 C CA . THR A 1 122 ? -10.181 -2.268 -0.398 1.00 95.94 122 THR A CA 1
ATOM 972 C C . THR A 1 122 ? -8.665 -2.276 -0.225 1.00 95.94 122 THR A C 1
ATOM 974 O O . THR A 1 122 ? -7.974 -1.622 -1.006 1.00 95.94 122 THR A O 1
ATOM 977 N N . ILE A 1 123 ? -8.148 -3.026 0.755 1.00 97.19 123 ILE A N 1
ATOM 978 C CA . ILE A 1 123 ? -6.706 -3.199 0.976 1.00 97.19 123 ILE A CA 1
ATOM 979 C C . ILE A 1 123 ? -6.073 -3.890 -0.232 1.00 97.19 123 ILE A C 1
ATOM 981 O O . ILE A 1 123 ? -5.084 -3.391 -0.751 1.00 97.19 123 ILE A O 1
ATOM 985 N N . GLN A 1 124 ? -6.669 -4.965 -0.750 1.00 97.50 124 GLN A N 1
ATOM 986 C CA . GLN A 1 124 ? -6.177 -5.651 -1.947 1.00 97.50 124 GLN A CA 1
ATOM 987 C C . GLN A 1 124 ? -6.086 -4.702 -3.148 1.00 97.50 124 GLN A C 1
ATOM 989 O O . GLN A 1 124 ? -5.028 -4.580 -3.761 1.00 97.50 124 GLN A O 1
ATOM 994 N N . GLY A 1 125 ? -7.159 -3.958 -3.440 1.00 95.81 125 GLY A N 1
ATOM 995 C CA . GLY A 1 125 ? -7.139 -2.969 -4.518 1.00 95.81 125 GLY A CA 1
ATOM 996 C C . GLY A 1 125 ? -6.131 -1.840 -4.271 1.00 95.81 125 GLY A C 1
ATOM 997 O O . GLY A 1 125 ? -5.547 -1.308 -5.215 1.00 95.81 125 GLY A O 1
ATOM 998 N N . TRP A 1 126 ? -5.910 -1.460 -3.011 1.00 96.50 126 TRP A N 1
ATOM 999 C CA . TRP A 1 126 ? -4.883 -0.492 -2.638 1.00 96.50 126 TRP A CA 1
ATOM 1000 C C . TRP A 1 126 ? -3.471 -1.039 -2.878 1.00 96.50 126 TRP A C 1
ATOM 1002 O O . TRP A 1 126 ? -2.688 -0.337 -3.507 1.00 96.50 126 TRP A O 1
ATOM 1012 N N . ILE A 1 127 ? -3.178 -2.284 -2.483 1.00 95.69 127 ILE A N 1
ATOM 1013 C CA . ILE A 1 127 ? -1.890 -2.956 -2.721 1.00 95.69 127 ILE A CA 1
ATOM 1014 C C . ILE A 1 127 ? -1.587 -3.001 -4.217 1.00 95.69 127 ILE A C 1
ATOM 1016 O O . ILE A 1 127 ? -0.497 -2.608 -4.614 1.00 95.69 127 ILE A O 1
ATOM 1020 N N . SER A 1 128 ? -2.537 -3.428 -5.056 1.00 95.31 128 SER A N 1
ATOM 1021 C CA . SER A 1 128 ? -2.327 -3.503 -6.509 1.00 95.31 128 SER A CA 1
ATOM 1022 C C . SER A 1 128 ? -1.960 -2.141 -7.103 1.00 95.31 128 SER A C 1
ATOM 1024 O O . SER A 1 128 ? -0.988 -2.033 -7.849 1.00 95.31 128 SER A O 1
ATOM 1026 N N . ARG A 1 129 ? -2.694 -1.083 -6.729 1.00 95.06 129 ARG A N 1
ATOM 1027 C CA . ARG A 1 129 ? -2.409 0.288 -7.185 1.00 95.06 129 ARG A CA 1
ATOM 1028 C C . ARG A 1 129 ? -1.071 0.801 -6.663 1.00 95.06 129 ARG A C 1
ATOM 1030 O O . ARG A 1 129 ? -0.316 1.403 -7.417 1.00 95.06 129 ARG A O 1
ATOM 1037 N N . TYR A 1 130 ? -0.787 0.569 -5.384 1.00 94.62 130 TYR A N 1
ATOM 1038 C CA . TYR A 1 130 ? 0.442 1.027 -4.749 1.00 94.62 130 TYR A CA 1
ATOM 1039 C C . TYR A 1 130 ? 1.666 0.318 -5.332 1.00 94.62 130 TYR A C 1
ATOM 1041 O O . TYR A 1 130 ? 2.646 0.974 -5.655 1.00 94.62 130 TYR A O 1
ATOM 1049 N N . ALA A 1 131 ? 1.592 -0.995 -5.556 1.00 90.50 131 ALA A N 1
ATOM 1050 C CA . ALA A 1 131 ? 2.658 -1.772 -6.177 1.00 90.50 131 ALA A CA 1
ATOM 1051 C C . ALA A 1 131 ? 2.946 -1.322 -7.617 1.00 90.50 131 ALA A C 1
ATOM 1053 O O . ALA A 1 131 ? 4.110 -1.233 -7.998 1.00 90.50 131 ALA A O 1
ATOM 1054 N N . ALA A 1 132 ? 1.910 -1.018 -8.407 1.00 88.44 132 ALA A N 1
ATOM 1055 C CA . ALA A 1 132 ? 2.078 -0.489 -9.760 1.00 88.44 132 ALA A CA 1
ATOM 1056 C C . ALA A 1 132 ? 2.793 0.873 -9.749 1.00 88.44 132 ALA A C 1
ATOM 1058 O O . ALA A 1 132 ? 3.820 1.028 -10.405 1.00 88.44 132 ALA A O 1
ATOM 1059 N N . ALA A 1 133 ? 2.312 1.814 -8.931 1.00 88.62 133 ALA A N 1
ATOM 1060 C CA . ALA A 1 133 ? 2.933 3.131 -8.785 1.00 88.62 133 ALA A CA 1
ATOM 1061 C C . ALA A 1 133 ? 4.363 3.048 -8.221 1.00 88.62 133 ALA A C 1
ATOM 1063 O O . ALA A 1 133 ? 5.238 3.816 -8.608 1.00 88.62 133 ALA A O 1
ATOM 1064 N N . PHE A 1 134 ? 4.617 2.103 -7.314 1.00 86.94 134 PHE A N 1
ATOM 1065 C CA . PHE A 1 134 ? 5.943 1.874 -6.750 1.00 86.94 134 PHE A CA 1
ATOM 1066 C C . PHE A 1 134 ? 6.930 1.389 -7.816 1.00 86.94 134 PHE A C 1
ATOM 1068 O O . PHE A 1 134 ? 8.041 1.905 -7.886 1.00 86.94 134 PHE A O 1
ATOM 1075 N N . LYS A 1 135 ? 6.519 0.453 -8.685 1.00 85.56 135 LYS A N 1
ATOM 1076 C CA . LYS A 1 135 ? 7.346 -0.001 -9.813 1.00 85.56 135 LYS A CA 1
ATOM 1077 C C . LYS A 1 135 ? 7.714 1.160 -10.736 1.00 85.56 135 LYS A C 1
ATOM 1079 O O . LYS A 1 135 ? 8.893 1.337 -11.024 1.00 85.56 135 LYS A O 1
ATOM 1084 N N . GLU A 1 136 ? 6.732 1.975 -11.114 1.00 82.50 136 GLU A N 1
ATOM 1085 C CA . GLU A 1 136 ? 6.936 3.161 -11.955 1.00 82.50 136 GLU A CA 1
ATOM 1086 C C . GLU A 1 136 ? 7.950 4.136 -11.332 1.00 82.50 136 GLU A C 1
ATOM 1088 O O . GLU A 1 136 ? 8.934 4.503 -11.973 1.00 82.50 136 GLU A O 1
ATOM 1093 N N . GLN A 1 137 ? 7.792 4.462 -10.045 1.00 80.25 137 GLN A N 1
ATOM 1094 C CA . GLN A 1 137 ? 8.730 5.332 -9.328 1.00 80.25 137 GLN A CA 1
ATOM 1095 C C . GLN A 1 137 ? 10.138 4.740 -9.247 1.00 80.25 137 GLN A C 1
ATOM 1097 O O . GLN A 1 137 ? 11.120 5.464 -9.405 1.00 80.25 137 GLN A O 1
ATOM 1102 N N . THR A 1 138 ? 10.269 3.429 -9.015 1.00 74.50 138 THR A N 1
ATOM 1103 C CA . THR A 1 138 ? 11.589 2.784 -8.982 1.00 74.50 138 THR A CA 1
ATOM 1104 C C . THR A 1 138 ? 12.272 2.809 -10.345 1.00 74.50 138 THR A C 1
ATOM 1106 O O . THR A 1 138 ? 13.468 3.091 -10.408 1.00 74.50 138 THR A O 1
ATOM 1109 N N . THR A 1 139 ? 11.523 2.581 -11.428 1.00 75.75 139 THR A N 1
ATOM 1110 C CA . THR A 1 139 ? 12.058 2.647 -12.792 1.00 75.75 139 THR A CA 1
ATOM 1111 C C . THR A 1 139 ? 12.426 4.071 -13.184 1.00 75.75 139 THR A C 1
ATOM 1113 O O . THR A 1 139 ? 13.503 4.297 -13.724 1.00 75.75 139 THR A O 1
ATOM 1116 N N . GLU A 1 140 ? 11.598 5.054 -12.835 1.00 77.25 140 GLU A N 1
ATOM 1117 C CA . GLU A 1 140 ? 11.889 6.459 -13.104 1.00 77.25 140 GLU A CA 1
ATOM 1118 C C . GLU A 1 140 ? 13.130 6.925 -12.330 1.00 77.25 140 GLU A C 1
ATOM 1120 O O . GLU A 1 140 ? 14.005 7.583 -12.889 1.00 77.25 140 GLU A O 1
ATOM 1125 N N . ALA A 1 141 ? 13.257 6.533 -11.060 1.00 73.25 141 ALA A N 1
ATOM 1126 C CA . ALA A 1 141 ? 14.437 6.836 -10.259 1.00 73.25 141 ALA A CA 1
ATOM 1127 C C . ALA A 1 141 ? 15.706 6.155 -10.799 1.00 73.25 141 ALA A C 1
ATOM 1129 O O . ALA A 1 141 ? 16.783 6.738 -10.712 1.00 73.25 141 ALA A O 1
ATOM 1130 N N . ALA A 1 142 ? 15.608 4.939 -11.345 1.00 74.06 142 ALA A N 1
ATOM 1131 C CA . ALA A 1 142 ? 16.736 4.270 -11.994 1.00 74.06 142 ALA A CA 1
ATOM 1132 C C . ALA A 1 142 ? 17.188 5.029 -13.252 1.00 74.06 142 ALA A C 1
ATOM 1134 O O . ALA A 1 142 ? 18.356 5.393 -13.348 1.00 74.06 142 ALA A O 1
ATOM 1135 N N . LEU A 1 143 ? 16.251 5.375 -14.139 1.00 79.94 143 LEU A N 1
ATOM 1136 C CA . LEU A 1 143 ? 16.532 6.138 -15.360 1.00 79.94 143 LEU A CA 1
ATOM 1137 C C . LEU A 1 143 ? 17.103 7.533 -15.070 1.00 79.94 143 LEU A C 1
ATOM 1139 O O . LEU A 1 143 ? 17.970 8.016 -15.794 1.00 79.94 143 LEU A O 1
ATOM 1143 N N . ARG A 1 144 ? 16.626 8.199 -14.012 1.00 75.44 144 ARG A N 1
ATOM 1144 C CA . ARG A 1 144 ? 17.190 9.481 -13.563 1.00 75.44 144 ARG A CA 1
ATOM 1145 C C . ARG A 1 144 ? 18.642 9.319 -13.104 1.00 75.44 144 ARG A C 1
ATOM 1147 O O . ARG A 1 144 ? 19.493 10.067 -13.563 1.00 75.44 144 ARG A O 1
ATOM 1154 N N . ARG A 1 145 ? 18.948 8.298 -12.291 1.00 69.81 145 ARG A N 1
ATOM 1155 C CA . ARG A 1 145 ? 20.331 8.027 -11.852 1.00 69.81 145 ARG A CA 1
ATOM 1156 C C . ARG A 1 145 ? 21.273 7.708 -13.012 1.00 69.81 145 ARG A C 1
ATOM 1158 O O . ARG A 1 145 ? 22.425 8.116 -12.967 1.00 69.81 145 ARG A O 1
ATOM 1165 N N . GLU A 1 146 ? 20.808 6.997 -14.036 1.00 73.31 146 GLU A N 1
ATOM 1166 C CA . GLU A 1 146 ? 21.620 6.729 -15.231 1.00 73.31 146 GLU A CA 1
ATOM 1167 C C . GLU A 1 146 ? 21.993 8.019 -15.969 1.00 73.31 146 GLU A C 1
ATOM 1169 O O . GLU A 1 146 ? 23.144 8.187 -16.361 1.00 73.31 146 GLU A O 1
ATOM 1174 N N . LYS A 1 147 ? 21.057 8.963 -16.109 1.00 71.44 147 LYS A N 1
ATOM 1175 C CA . LYS A 1 147 ? 21.340 10.271 -16.720 1.00 71.44 147 LYS A CA 1
ATOM 1176 C C . LYS A 1 147 ? 22.346 11.079 -15.908 1.00 71.44 147 LYS A C 1
ATOM 1178 O O . LYS A 1 147 ? 23.306 11.579 -16.484 1.00 71.44 147 LYS A O 1
ATOM 1183 N N . ASP A 1 148 ? 22.165 11.134 -14.591 1.00 71.06 148 ASP A N 1
ATOM 1184 C CA . ASP A 1 148 ? 23.054 11.886 -13.699 1.00 71.06 148 ASP A CA 1
ATOM 1185 C C . ASP A 1 148 ? 24.482 11.308 -13.686 1.00 71.06 148 ASP A C 1
ATOM 1187 O O . ASP A 1 148 ? 25.457 12.048 -13.559 1.00 71.06 148 ASP A O 1
ATOM 1191 N N . ASN A 1 149 ? 24.623 9.983 -13.810 1.00 67.38 149 ASN A N 1
ATOM 1192 C CA . ASN A 1 149 ? 25.931 9.333 -13.905 1.00 67.38 149 ASN A CA 1
ATOM 1193 C C . ASN A 1 149 ? 26.598 9.612 -15.259 1.00 67.38 149 ASN A C 1
ATOM 1195 O O . ASN A 1 149 ? 27.753 10.021 -15.285 1.00 67.38 149 ASN A O 1
ATOM 1199 N N . ASN A 1 150 ? 25.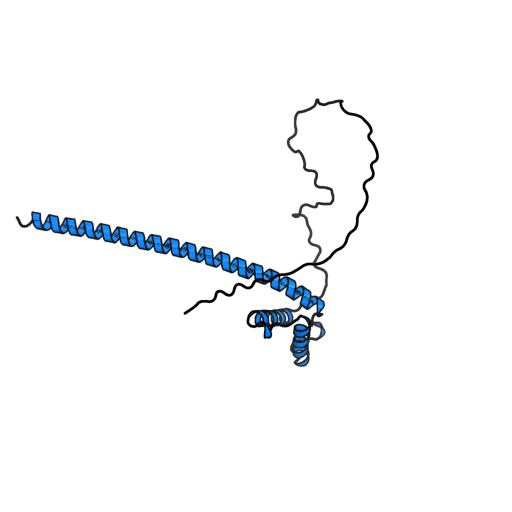855 9.493 -16.364 1.00 67.00 150 ASN A N 1
ATOM 1200 C CA . ASN A 1 150 ? 26.375 9.809 -17.697 1.00 67.00 150 ASN A CA 1
ATOM 1201 C C . ASN A 1 150 ? 26.810 11.284 -17.820 1.00 67.00 150 ASN A C 1
ATOM 1203 O O . ASN A 1 150 ? 27.809 11.580 -18.471 1.00 67.00 150 ASN A O 1
ATOM 1207 N N . GLU A 1 151 ? 26.090 12.216 -17.186 1.00 75.06 151 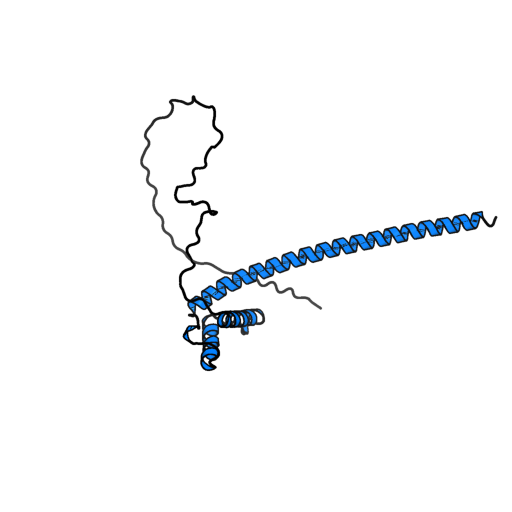GLU A N 1
ATOM 1208 C CA . GLU A 1 151 ? 26.456 13.638 -17.159 1.00 75.06 151 GLU A CA 1
ATOM 1209 C C . GLU A 1 151 ? 27.764 13.878 -16.390 1.00 75.06 151 GLU A C 1
ATOM 1211 O O . GLU A 1 151 ? 28.640 14.603 -16.864 1.00 75.06 151 GLU A O 1
ATOM 1216 N N . LYS A 1 152 ? 27.947 13.215 -15.241 1.00 68.69 152 LYS A N 1
ATOM 1217 C CA . LYS A 1 152 ? 29.196 13.289 -14.467 1.00 68.69 152 LYS A CA 1
ATOM 1218 C C . LYS A 1 152 ? 30.384 12.686 -15.210 1.00 68.69 152 LYS A C 1
ATOM 1220 O O . LYS A 1 152 ? 31.452 13.292 -15.202 1.00 68.69 152 LYS A O 1
ATOM 1225 N N . ASP A 1 153 ? 30.199 11.553 -15.881 1.00 66.56 153 ASP A N 1
ATOM 1226 C CA . ASP A 1 153 ? 31.256 10.914 -16.673 1.00 66.56 153 ASP A CA 1
ATOM 1227 C C . ASP A 1 153 ? 31.705 11.811 -17.843 1.00 66.56 153 ASP A C 1
ATOM 1229 O O . ASP A 1 153 ? 32.896 11.890 -18.155 1.00 66.56 153 ASP A O 1
ATOM 1233 N N . MET A 1 154 ? 30.777 12.561 -18.450 1.00 67.31 154 MET A N 1
ATOM 1234 C CA . MET A 1 154 ? 31.084 13.521 -19.516 1.00 67.31 154 MET A CA 1
ATOM 1235 C C . MET A 1 154 ? 31.877 14.740 -19.010 1.00 67.31 154 MET A C 1
ATOM 1237 O O . MET A 1 154 ? 32.766 15.235 -19.710 1.00 67.31 154 MET A O 1
ATOM 1241 N N . ILE A 1 155 ? 31.588 15.210 -17.792 1.00 70.62 155 ILE A N 1
ATOM 1242 C CA . ILE A 1 155 ? 32.318 16.313 -17.148 1.00 70.62 155 ILE A CA 1
ATOM 1243 C C . ILE A 1 155 ? 33.738 15.870 -16.770 1.00 70.62 155 ILE A C 1
ATOM 1245 O O . ILE A 1 155 ? 34.696 16.543 -17.141 1.00 70.62 155 ILE A O 1
ATOM 1249 N N . ILE A 1 156 ? 33.892 14.704 -16.130 1.00 69.06 156 ILE A N 1
ATOM 1250 C CA . ILE A 1 156 ? 35.204 14.174 -15.718 1.00 69.06 156 ILE A CA 1
ATOM 1251 C C . ILE A 1 156 ? 36.131 13.993 -16.927 1.00 69.06 156 ILE A C 1
ATOM 1253 O O . ILE A 1 156 ? 37.287 14.407 -16.876 1.00 69.06 156 ILE A O 1
ATOM 1257 N N . ASN A 1 157 ? 35.623 13.445 -18.037 1.00 67.88 157 ASN A N 1
ATOM 1258 C CA . ASN A 1 157 ? 36.421 13.268 -19.255 1.00 67.88 157 ASN A CA 1
ATOM 1259 C C . ASN A 1 157 ? 36.865 14.612 -19.862 1.00 67.88 157 ASN A C 1
ATOM 1261 O O . ASN A 1 157 ? 37.955 14.726 -20.419 1.00 67.88 157 ASN A O 1
ATOM 1265 N N . SER A 1 158 ? 36.029 15.646 -19.744 1.00 70.94 158 SER A N 1
ATOM 1266 C CA . SER A 1 158 ? 36.348 16.988 -20.239 1.00 70.94 158 SER A CA 1
ATOM 1267 C C . SER A 1 158 ? 37.433 17.662 -19.392 1.00 70.94 158 SER A C 1
ATOM 1269 O O . SER A 1 158 ? 38.364 18.240 -19.953 1.00 70.94 158 SER A O 1
ATOM 1271 N N . ASP A 1 159 ? 37.355 17.538 -18.064 1.00 71.81 159 ASP A N 1
ATOM 1272 C CA . ASP A 1 159 ? 38.359 18.074 -17.135 1.00 71.81 159 ASP A CA 1
ATOM 1273 C C . ASP A 1 159 ? 39.707 17.340 -17.254 1.00 71.81 159 ASP A C 1
ATOM 1275 O O . ASP A 1 159 ? 40.765 17.972 -17.217 1.00 71.81 159 ASP A O 1
ATOM 1279 N N . GLU A 1 160 ? 39.688 16.020 -17.467 1.00 72.38 160 GLU A N 1
ATOM 1280 C CA . GLU A 1 160 ? 40.892 15.215 -17.711 1.00 72.38 160 GLU A CA 1
ATOM 1281 C C . GLU A 1 160 ? 41.599 15.654 -19.003 1.00 72.38 160 GLU A C 1
ATOM 1283 O O . GLU A 1 160 ? 42.799 15.931 -18.991 1.00 72.38 160 GLU A O 1
ATOM 1288 N N . LYS A 1 161 ? 40.848 15.854 -20.094 1.00 70.56 161 LYS A N 1
ATOM 1289 C CA . LYS A 1 161 ? 41.398 16.378 -21.355 1.00 70.56 161 LYS A CA 1
ATOM 1290 C C . LYS A 1 161 ? 41.918 17.808 -21.244 1.00 70.56 161 LYS A C 1
ATOM 1292 O O . LYS A 1 161 ? 42.916 18.146 -21.884 1.00 70.56 161 LYS A O 1
ATOM 1297 N N . LEU A 1 162 ? 41.263 18.656 -20.450 1.00 73.12 162 LEU A N 1
ATOM 1298 C CA . LEU A 1 162 ? 41.737 20.014 -20.184 1.00 73.12 162 LEU A CA 1
ATOM 1299 C C . LEU A 1 162 ? 43.080 19.987 -19.436 1.00 73.12 162 LEU A C 1
ATOM 1301 O O . LEU A 1 162 ? 43.996 20.725 -19.797 1.00 73.12 162 LEU A O 1
ATOM 1305 N N . CYS A 1 163 ? 43.217 19.095 -18.453 1.00 71.00 163 CYS A N 1
ATOM 1306 C CA . CYS A 1 163 ? 44.448 18.895 -17.692 1.00 71.00 163 CYS A CA 1
ATOM 1307 C C . CYS A 1 163 ? 45.592 18.364 -18.576 1.00 71.00 163 CYS A C 1
ATOM 1309 O O . CYS A 1 163 ? 46.701 18.899 -18.536 1.00 71.00 163 CYS A O 1
ATOM 1311 N N . GLU A 1 164 ? 45.320 17.378 -19.437 1.00 74.38 164 GLU A N 1
ATOM 1312 C CA . GLU A 1 164 ? 46.303 16.865 -20.403 1.00 74.38 164 GLU A CA 1
ATOM 1313 C C . GLU A 1 164 ? 46.769 17.948 -21.387 1.00 74.38 164 GLU A C 1
ATOM 1315 O O . GLU A 1 164 ? 47.966 18.078 -21.653 1.00 74.38 164 GLU A O 1
ATOM 1320 N N . SER A 1 165 ? 45.847 18.774 -21.894 1.00 74.50 165 SER A N 1
ATOM 1321 C CA . SER A 1 165 ? 46.185 19.891 -22.783 1.00 74.50 165 SER A CA 1
ATOM 1322 C C . SER A 1 165 ? 47.094 20.916 -22.097 1.00 74.50 165 SER A C 1
ATOM 1324 O O . SER A 1 165 ? 48.077 21.357 -22.691 1.00 74.50 165 SER A O 1
ATOM 1326 N N . GLN A 1 166 ? 46.796 21.280 -20.847 1.00 77.31 166 GLN A N 1
ATOM 1327 C CA . GLN A 1 166 ? 47.603 22.229 -20.072 1.00 77.31 166 GLN A CA 1
ATOM 1328 C C . GLN A 1 166 ? 48.989 21.670 -19.725 1.00 77.31 166 GLN A C 1
ATOM 1330 O O . GLN A 1 166 ? 49.977 22.409 -19.726 1.00 77.31 166 GLN A O 1
ATOM 1335 N N . LEU A 1 167 ? 49.083 20.365 -19.456 1.00 71.75 167 LEU A N 1
ATOM 1336 C CA . LEU A 1 167 ? 50.356 19.691 -19.213 1.00 71.75 167 LEU A CA 1
ATOM 1337 C C . LEU A 1 167 ? 51.244 19.732 -20.465 1.00 71.75 167 LEU A C 1
ATOM 1339 O O . LEU A 1 167 ? 52.425 20.069 -20.371 1.00 71.75 167 LEU A O 1
ATOM 1343 N N . ASN A 1 168 ? 50.667 19.450 -21.636 1.00 71.94 168 ASN A N 1
ATOM 1344 C CA . ASN A 1 168 ? 51.382 19.471 -22.911 1.00 71.94 168 ASN A CA 1
ATOM 1345 C C . ASN A 1 168 ? 51.892 20.876 -23.268 1.00 71.94 168 ASN A C 1
ATOM 1347 O O . ASN A 1 168 ? 53.051 21.021 -23.657 1.00 71.94 168 ASN A O 1
ATOM 1351 N N . GLU A 1 169 ? 51.078 21.914 -23.054 1.00 87.31 169 GLU A N 1
ATOM 1352 C CA . GLU A 1 169 ? 51.493 23.313 -23.230 1.00 87.31 169 GLU A CA 1
ATOM 1353 C C . GLU A 1 169 ? 52.666 23.677 -22.299 1.00 87.31 169 GLU A C 1
ATOM 1355 O O . GLU A 1 169 ? 53.651 24.289 -22.719 1.00 87.31 169 GLU A O 1
ATOM 1360 N N . CYS A 1 170 ? 52.618 23.247 -21.032 1.00 74.06 170 CYS A N 1
ATOM 1361 C CA . CYS A 1 170 ? 53.707 23.488 -20.082 1.00 74.06 170 CYS A CA 1
ATOM 1362 C C . CYS A 1 170 ? 55.015 22.787 -20.486 1.00 74.06 170 CYS A C 1
ATOM 1364 O O . CYS A 1 170 ? 56.094 23.359 -20.307 1.00 74.06 170 CYS A O 1
ATOM 1366 N N . ILE A 1 171 ? 54.937 21.571 -21.035 1.00 84.00 171 ILE A N 1
ATOM 1367 C CA . ILE A 1 171 ? 56.103 20.829 -21.537 1.00 84.00 171 ILE A CA 1
ATOM 1368 C C . ILE A 1 171 ? 56.746 21.577 -22.711 1.00 84.00 171 ILE A C 1
ATOM 1370 O O . ILE A 1 171 ? 57.963 21.772 -22.717 1.00 84.00 171 ILE A O 1
ATOM 1374 N N . GLU A 1 172 ? 55.945 22.060 -23.661 1.00 80.31 172 GLU A N 1
ATOM 1375 C CA . GLU A 1 172 ? 56.431 22.807 -24.825 1.00 80.31 172 GLU A CA 1
ATOM 1376 C C . GLU A 1 172 ? 57.133 24.116 -24.409 1.00 80.31 172 GLU A C 1
ATOM 1378 O O . GLU A 1 172 ? 58.225 24.443 -24.887 1.00 80.31 172 GLU A O 1
ATOM 1383 N N . LEU A 1 173 ? 56.575 24.829 -23.422 1.00 76.56 173 LEU A N 1
ATOM 1384 C CA . LEU A 1 173 ? 57.186 26.039 -22.861 1.00 76.56 173 LEU A CA 1
ATOM 1385 C C . LEU A 1 173 ? 58.513 25.769 -22.133 1.00 76.56 173 LEU A C 1
ATOM 1387 O O . LEU A 1 173 ? 59.412 26.617 -22.167 1.00 76.56 173 LEU A O 1
ATOM 1391 N N . LEU A 1 174 ? 58.657 24.619 -21.467 1.00 74.31 174 LEU A N 1
ATOM 1392 C CA . LEU A 1 174 ? 59.907 24.220 -20.811 1.00 74.31 174 LEU A CA 1
ATOM 1393 C C . LEU A 1 174 ? 60.993 23.888 -21.837 1.00 74.31 174 LEU A C 1
ATOM 1395 O O . LEU A 1 174 ? 62.102 24.415 -21.728 1.00 74.31 174 LEU A O 1
ATOM 1399 N N . GLN A 1 175 ? 60.652 23.121 -22.876 1.00 72.56 175 GLN A N 1
ATOM 1400 C CA . GLN A 1 175 ? 61.564 22.807 -23.980 1.00 72.56 175 GLN A CA 1
ATOM 1401 C C . GLN A 1 175 ? 62.049 24.082 -24.693 1.00 72.56 175 GLN A C 1
ATOM 1403 O O . GLN A 1 175 ? 63.235 24.229 -24.994 1.00 72.56 175 GLN A O 1
ATOM 1408 N N . PHE A 1 176 ? 61.162 25.062 -24.893 1.00 66.62 176 PHE A N 1
ATOM 1409 C CA . PHE A 1 176 ? 61.513 26.342 -25.512 1.00 66.62 176 PHE A CA 1
ATOM 1410 C C . PHE A 1 176 ? 62.423 27.220 -24.631 1.00 66.62 176 PHE A C 1
ATOM 1412 O O . PHE A 1 176 ? 63.326 27.897 -25.136 1.00 66.62 176 PHE A O 1
ATOM 1419 N N . LYS A 1 177 ? 62.227 27.209 -23.305 1.00 69.12 177 LYS A N 1
ATOM 1420 C CA . LYS A 1 177 ? 63.110 27.907 -22.351 1.00 69.12 177 LYS A CA 1
ATOM 1421 C C . LYS A 1 177 ? 64.501 27.276 -22.294 1.00 69.12 177 LYS A C 1
ATOM 1423 O O . LYS A 1 177 ? 65.493 28.004 -22.267 1.00 69.12 177 LYS A O 1
ATOM 1428 N N . GLU A 1 178 ? 64.578 25.951 -22.322 1.00 68.75 178 GLU A N 1
ATOM 1429 C CA . GLU A 1 178 ? 65.835 25.197 -22.314 1.00 68.75 178 GLU A CA 1
ATOM 1430 C C . GLU A 1 178 ? 66.647 25.434 -23.601 1.00 68.75 178 GLU A C 1
ATOM 1432 O O . GLU A 1 178 ? 67.863 25.638 -23.558 1.00 68.75 178 GLU A O 1
ATOM 1437 N N . PHE A 1 179 ? 65.961 25.548 -24.743 1.00 61.91 179 PHE A N 1
ATOM 1438 C CA . PHE A 1 179 ? 66.563 25.923 -26.023 1.00 61.91 179 PHE A CA 1
ATOM 1439 C C . PHE A 1 179 ? 67.089 27.372 -26.043 1.00 61.91 179 PHE A C 1
ATOM 1441 O O . PHE A 1 179 ? 68.200 27.626 -26.510 1.00 61.91 179 PHE A O 1
ATOM 1448 N N . LYS A 1 180 ? 66.339 28.337 -25.485 1.00 61.78 180 LYS A N 1
ATOM 1449 C CA . LYS A 1 180 ? 66.794 29.738 -25.365 1.00 61.78 180 LYS A CA 1
ATOM 1450 C C . LYS A 1 180 ? 67.974 29.911 -24.407 1.00 61.78 180 LYS A C 1
ATOM 1452 O O . LYS A 1 180 ? 68.838 30.740 -24.677 1.00 61.78 180 LYS A O 1
ATOM 1457 N N . SER A 1 181 ? 68.032 29.129 -23.327 1.00 62.72 181 SER A N 1
ATOM 1458 C CA . SER A 1 181 ? 69.169 29.111 -22.395 1.00 62.72 181 SER A CA 1
ATOM 1459 C C . SER A 1 181 ? 70.479 28.760 -23.112 1.00 62.72 181 SER A C 1
ATOM 1461 O O . SER A 1 181 ? 71.470 29.478 -22.988 1.00 62.72 181 SER A O 1
ATOM 1463 N N . HIS A 1 182 ? 70.464 27.735 -23.970 1.00 60.91 182 HIS A N 1
ATOM 1464 C CA . HIS A 1 182 ? 71.636 27.340 -24.759 1.00 60.91 182 HIS A CA 1
ATOM 1465 C C . HIS A 1 182 ? 72.082 28.377 -25.804 1.00 60.91 182 HIS A C 1
ATOM 1467 O O . HIS A 1 182 ? 73.251 28.382 -26.188 1.00 60.91 182 HIS A O 1
ATOM 1473 N N . LEU A 1 183 ? 71.188 29.261 -26.260 1.00 58.81 183 LEU A N 1
ATOM 1474 C CA . LEU A 1 183 ? 71.522 30.349 -27.189 1.00 58.81 183 LEU A CA 1
ATOM 1475 C C . LEU A 1 183 ? 72.069 31.606 -26.492 1.00 58.81 183 LEU A C 1
ATOM 1477 O O . LEU A 1 183 ? 72.723 32.410 -27.145 1.00 58.81 183 LEU A O 1
ATOM 1481 N N . LEU A 1 184 ? 71.810 31.782 -25.192 1.00 56.12 184 LEU A N 1
ATOM 1482 C CA . LEU A 1 184 ? 72.269 32.931 -24.395 1.00 56.12 184 LEU A CA 1
ATOM 1483 C C . LEU A 1 184 ? 73.629 32.704 -23.708 1.00 56.12 184 LEU A C 1
ATOM 1485 O O . LEU A 1 184 ? 74.236 33.667 -23.249 1.00 56.12 184 LEU A O 1
ATOM 1489 N N . TYR A 1 185 ? 74.112 31.458 -23.654 1.00 55.78 185 TYR A N 1
ATOM 1490 C CA . TYR A 1 185 ? 75.396 31.061 -23.051 1.00 55.78 185 TYR A CA 1
ATOM 1491 C C . TYR A 1 185 ? 76.443 30.615 -24.092 1.00 55.78 185 TYR A C 1
ATOM 1493 O O . TYR A 1 185 ? 77.227 29.694 -23.851 1.00 55.78 185 TYR A O 1
ATOM 1501 N N . LYS A 1 186 ? 76.458 31.263 -25.258 1.00 52.19 186 LYS A N 1
ATOM 1502 C CA . LYS A 1 186 ? 77.492 31.121 -26.291 1.00 52.19 186 LYS A CA 1
ATOM 1503 C C . LYS A 1 186 ? 78.011 32.498 -26.680 1.00 52.19 186 LYS A C 1
ATOM 1505 O O . LYS A 1 186 ? 79.225 32.587 -26.958 1.00 52.19 186 LYS A O 1
#

Radius of gyration: 35.33 Å; chains: 1; bounding box: 106×53×82 Å

Secondary structure (DSSP, 8-state):
----------------------------------S----------------TT---GGG-------SPPPPPHHHHHHHHHHHHHHHH-GGG---HHHHHHHHHHHHHTTSS-GGGPPPHHHHHHHHHHHHHHHHHHHHHHHHHHHHHHHHHHHHHHHHHHHHHHHHHHHHHHHHHHHHHHHHH--

pLDDT: mean 71.5, std 20.7, range [33.75, 97.69]